Protein AF-A0AAW5ZCK8-F1 (afdb_monomer)

pLDDT: mean 98.52, std 0.52, range [93.12, 98.94]

Secondary structure (DSSP, 8-state):
----SS-TT--PPP-HHHHHHHHHHHHHHHTTT-S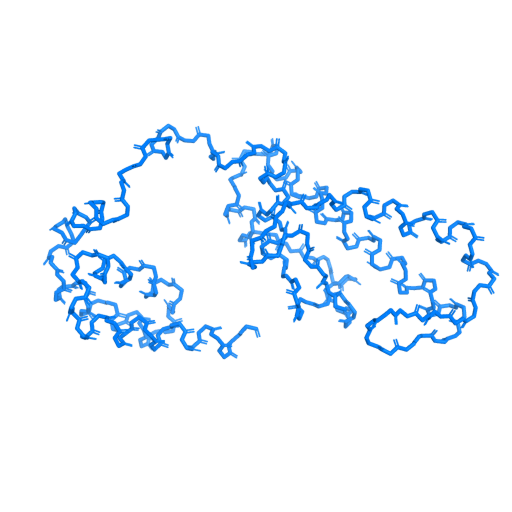EE--SSS--EESHHHHHHHHHHHHHHHHHHHHHHHHHHTTT--HHHHHHH----HHHHT-GGGS-SSS-HHHHHHHHHHHHH-S--S-GGGTSPPPHHHHHHHHHHHTT-HHHHHHHHHHHHHTT-HHHHHHHHHHHHHH-TT-HHHHHHHHHHHHHHHHT-

Mean predicted aligned error: 2.48 Å

Nearest PDB structures (foldseek):
  4nur-assembly1_A  TM=9.989E-01  e=2.232E-20  Pseudomonas sp. S9
  2cfz-assembly1_A  TM=9.952E-01  e=1.305E-18  Pseudomonas aeruginosa PAO1
  2cg2-assembly1_A-2  TM=9.951E-01  e=1.217E-17  Pseudomonas aeruginosa PAO1
  5a23-assembly1_C  TM=9.937E-01  e=2.438E-17  Pseudomonas aeruginosa
  4pdx-assembly1_A  TM=9.924E-01  e=1.574E-15  Escherichia coli K-12

Foldseek 3Di:
DAAACPAPVDDQRHQLLVVLVVLVVCCVVDLVPDQKDDDPDDDIDGGSVRVSLLSNLSSVLSVLLQPQLVVVVVVLDFLQRCLVPDDDDCSNPVDPSNDQPHHHSNVSSSSSRCVVPNDDSPDPCPVDDDDLLVVLLVLQVVCPHLVSQLVVLVVCVVVVVLVVSLVSLVSVCSPPVPPVSSVVSNVVSVVSVVVVD

Radius of gyration: 21.14 Å; Cα contacts (8 Å, |Δi|>4): 242; chains: 1; bounding box: 47×35×57 Å

Sequence (197 aa):
TLHNTYSLRGAKIRQPLPWSKYINEALNLWGDKAEIILAQHHWPTWGNDNVVKLLKSQRDLYRYINDQTLRMANQGMTRDEIAANFKLPSSLANTWANRGYYGSVSHDVKATYVLYLGWFDGNPATLDELPPEEGAKKFVEYMGGADAILQKATQDYDQGNFRWVAQVVSKVVFADPNNQAARDLEADALEQLGYQA

Organism: Escherichia coli (NCBI:txid562)

Structure (mmCIF, N/CA/C/O backbone):
data_AF-A0AAW5ZCK8-F1
#
_entry.id   AF-A0AAW5ZCK8-F1
#
loop_
_atom_site.group_PDB
_atom_site.id
_atom_site.type_symbol
_atom_site.label_atom_id
_atom_site.label_alt_id
_atom_site.label_comp_id
_atom_site.label_asym_id
_atom_site.label_entity_id
_atom_site.label_seq_id
_atom_site.pdbx_PDB_ins_code
_atom_site.Cartn_x
_atom_site.Cartn_y
_atom_site.Cartn_z
_atom_site.occupancy
_atom_site.B_iso_or_equiv
_atom_site.auth_seq_id
_atom_site.auth_comp_id
_atom_site.auth_asym_id
_atom_site.auth_atom_id
_atom_site.pdbx_PDB_model_num
ATOM 1 N N . THR A 1 1 ? 13.456 -7.597 -7.521 1.00 97.50 1 THR A N 1
ATOM 2 C CA . THR A 1 1 ? 12.300 -7.301 -6.657 1.00 97.50 1 THR A CA 1
ATOM 3 C C . THR A 1 1 ? 11.759 -5.937 -7.030 1.00 97.50 1 THR A C 1
ATOM 5 O O . THR A 1 1 ? 12.559 -5.092 -7.431 1.00 97.50 1 THR A O 1
ATOM 8 N N . LEU A 1 2 ? 10.450 -5.709 -6.903 1.00 98.62 2 LEU A N 1
ATOM 9 C CA . LEU A 1 2 ? 9.918 -4.349 -6.804 1.00 98.62 2 LEU A CA 1
ATOM 10 C C . LEU A 1 2 ? 10.546 -3.691 -5.571 1.00 98.62 2 LEU A C 1
ATOM 12 O O . LEU A 1 2 ? 10.551 -4.273 -4.483 1.00 98.62 2 LEU A O 1
ATOM 16 N N . HIS A 1 3 ? 11.122 -2.508 -5.752 1.00 98.75 3 HIS A N 1
ATOM 17 C CA . HIS A 1 3 ? 11.814 -1.796 -4.691 1.00 98.75 3 HIS A CA 1
ATOM 18 C C . HIS A 1 3 ? 10.972 -0.631 -4.171 1.00 98.75 3 HIS A C 1
ATOM 20 O O . HIS A 1 3 ? 10.235 -0.000 -4.913 1.00 98.75 3 HIS A O 1
ATOM 26 N N . ASN A 1 4 ? 11.172 -0.306 -2.897 1.00 98.75 4 ASN A N 1
ATOM 27 C CA . ASN A 1 4 ? 10.487 0.763 -2.182 1.00 98.75 4 ASN A CA 1
ATOM 28 C C . ASN A 1 4 ? 10.603 2.139 -2.865 1.00 98.75 4 ASN A C 1
ATOM 30 O O . ASN A 1 4 ? 11.680 2.758 -2.821 1.00 98.75 4 ASN A O 1
ATOM 34 N N . THR A 1 5 ? 9.486 2.667 -3.375 1.00 98.69 5 THR A N 1
ATOM 35 C CA . THR A 1 5 ? 9.319 4.110 -3.634 1.00 98.69 5 THR A CA 1
ATOM 36 C C . THR A 1 5 ? 9.078 4.853 -2.320 1.00 98.69 5 THR A C 1
ATOM 38 O O . THR A 1 5 ? 9.540 5.981 -2.149 1.00 98.69 5 THR A O 1
ATOM 41 N N . TYR A 1 6 ? 8.509 4.171 -1.327 1.00 98.69 6 TYR A N 1
ATOM 42 C CA . TYR A 1 6 ? 8.546 4.555 0.080 1.00 98.69 6 TYR A CA 1
ATOM 43 C C . TYR A 1 6 ? 8.965 3.364 0.934 1.00 98.69 6 TYR A C 1
ATOM 45 O O . TYR A 1 6 ? 8.456 2.261 0.779 1.00 98.69 6 TYR A O 1
ATOM 53 N N . SER A 1 7 ? 9.930 3.577 1.826 1.00 98.56 7 SER A N 1
ATOM 54 C CA . SER A 1 7 ? 10.354 2.537 2.760 1.00 98.56 7 SER A CA 1
ATOM 55 C C . SER A 1 7 ? 9.567 2.683 4.052 1.00 98.56 7 SER A C 1
ATOM 57 O O . SER A 1 7 ? 9.639 3.738 4.685 1.00 98.56 7 SER A O 1
ATOM 59 N N . LEU A 1 8 ? 8.894 1.607 4.469 1.00 98.06 8 LEU A N 1
ATOM 60 C CA . LEU A 1 8 ? 8.114 1.560 5.712 1.00 98.06 8 LEU A CA 1
ATOM 61 C C . LEU A 1 8 ? 8.949 1.858 6.970 1.00 98.06 8 LEU A C 1
ATOM 63 O O . LEU A 1 8 ? 8.391 2.212 7.998 1.00 98.06 8 LEU A O 1
ATOM 67 N N . ARG A 1 9 ? 10.289 1.815 6.879 1.00 98.19 9 ARG A N 1
ATOM 68 C CA . ARG A 1 9 ? 11.196 2.265 7.952 1.00 98.19 9 ARG A CA 1
ATOM 69 C C . ARG A 1 9 ? 11.094 3.764 8.277 1.00 98.19 9 ARG A C 1
ATOM 71 O O . ARG A 1 9 ? 11.709 4.206 9.239 1.00 98.19 9 ARG A O 1
ATOM 78 N N . GLY A 1 10 ? 10.436 4.552 7.425 1.00 97.81 10 GLY A N 1
ATOM 79 C CA . GLY A 1 10 ? 10.408 6.011 7.495 1.00 97.81 10 GLY A CA 1
ATOM 80 C C . GLY A 1 10 ? 11.522 6.650 6.663 1.00 97.81 10 GLY A C 1
ATOM 81 O O . GLY A 1 10 ? 12.703 6.607 7.005 1.00 97.81 10 GLY A O 1
ATOM 82 N N . ALA A 1 11 ? 11.146 7.247 5.533 1.00 98.31 11 ALA A N 1
ATOM 83 C CA . ALA A 1 11 ? 12.033 8.023 4.671 1.00 98.31 11 ALA A CA 1
ATOM 84 C C . ALA A 1 11 ? 11.220 8.990 3.801 1.00 98.31 11 ALA A C 1
ATOM 86 O O . ALA A 1 11 ? 10.011 8.829 3.639 1.00 98.31 11 ALA A O 1
ATOM 87 N N . LYS A 1 12 ? 11.893 9.955 3.167 1.00 98.50 12 LYS A N 1
ATOM 88 C CA . LYS A 1 12 ? 11.270 10.763 2.114 1.00 98.50 12 LYS A CA 1
ATOM 89 C C . LYS A 1 12 ? 10.803 9.859 0.965 1.00 98.50 12 LYS A C 1
ATOM 91 O O . LYS A 1 12 ? 11.562 8.999 0.511 1.00 98.50 12 LYS A O 1
ATOM 96 N N . ILE A 1 13 ? 9.581 10.088 0.481 1.00 98.81 13 ILE A N 1
ATOM 97 C CA . ILE A 1 13 ? 9.030 9.384 -0.683 1.00 98.81 13 ILE A CA 1
ATOM 98 C C . ILE A 1 13 ? 9.885 9.689 -1.922 1.00 98.81 13 ILE A C 1
ATOM 100 O O . ILE A 1 13 ? 10.291 10.830 -2.168 1.00 98.81 13 ILE A O 1
ATOM 104 N N . ARG A 1 14 ? 10.185 8.642 -2.690 1.00 98.75 14 ARG A N 1
ATOM 105 C CA . ARG A 1 14 ? 10.958 8.677 -3.934 1.00 98.75 14 ARG A CA 1
ATOM 106 C C . ARG A 1 14 ? 10.007 8.715 -5.119 1.00 98.75 14 ARG A C 1
ATOM 108 O O . ARG A 1 14 ? 8.884 8.231 -5.049 1.00 98.75 14 ARG A O 1
ATOM 115 N N . GLN A 1 15 ? 10.481 9.269 -6.227 1.00 98.62 15 GLN A N 1
ATOM 116 C CA . GLN A 1 15 ? 9.645 9.517 -7.393 1.00 98.62 15 GLN A CA 1
ATOM 117 C C . GLN A 1 15 ? 9.743 8.344 -8.392 1.00 98.62 15 GLN A C 1
ATOM 119 O O . GLN A 1 15 ? 10.808 8.164 -8.994 1.00 98.62 15 GLN A O 1
ATOM 124 N N . PRO A 1 16 ? 8.670 7.557 -8.612 1.00 98.62 16 PRO A N 1
ATOM 125 C CA . PRO A 1 16 ? 8.703 6.429 -9.549 1.00 98.62 16 PRO A CA 1
ATOM 126 C C . PRO A 1 16 ? 8.860 6.861 -11.016 1.00 98.62 16 PRO A C 1
ATOM 128 O O . PRO A 1 16 ? 9.483 6.147 -11.802 1.00 98.62 16 PRO A O 1
ATOM 131 N N . LEU A 1 17 ? 8.363 8.044 -11.399 1.00 98.81 17 LEU A N 1
ATOM 132 C CA . LEU A 1 17 ? 8.488 8.540 -12.773 1.00 98.81 17 LEU A CA 1
ATOM 133 C C . LEU A 1 17 ? 9.947 8.830 -13.182 1.00 98.81 17 LEU A C 1
ATOM 135 O O . LEU A 1 17 ? 10.385 8.273 -14.191 1.00 98.81 17 LEU A O 1
ATOM 139 N N . PRO A 1 18 ? 10.734 9.642 -12.446 1.00 98.81 18 PRO A N 1
ATOM 140 C CA . PRO A 1 18 ? 12.170 9.766 -12.684 1.00 98.81 18 PRO A CA 1
ATOM 141 C C . PRO A 1 18 ? 12.906 8.427 -12.648 1.00 98.81 18 PRO A C 1
ATOM 143 O O . PRO A 1 18 ? 13.741 8.189 -13.512 1.00 98.81 18 PRO A O 1
ATOM 146 N N . TRP A 1 19 ? 12.563 7.525 -11.720 1.00 98.88 19 TRP A N 1
ATOM 147 C CA . TRP A 1 19 ? 13.176 6.192 -11.663 1.00 98.88 19 TRP A CA 1
ATOM 148 C C . TRP A 1 19 ? 12.998 5.446 -12.989 1.00 98.88 19 TRP A C 1
ATOM 150 O O . TRP A 1 19 ? 13.973 5.007 -13.599 1.00 98.88 19 TRP A O 1
ATOM 160 N N . SER A 1 20 ? 11.763 5.372 -13.486 1.00 98.94 20 SER A N 1
ATOM 161 C CA . SER A 1 20 ? 11.476 4.779 -14.790 1.00 98.94 20 SER A CA 1
ATOM 162 C C . SER A 1 20 ? 12.268 5.455 -15.918 1.00 98.94 20 SER A C 1
ATOM 164 O O . SER A 1 20 ? 12.881 4.773 -16.739 1.00 98.94 20 SER A O 1
ATOM 166 N N . LYS A 1 21 ? 12.330 6.793 -15.935 1.00 98.88 21 LYS A N 1
ATOM 167 C CA . LYS A 1 21 ? 13.088 7.542 -16.948 1.00 98.88 21 LYS A CA 1
ATOM 168 C C . LYS A 1 21 ? 14.583 7.219 -16.931 1.00 98.88 21 LYS A C 1
ATOM 170 O O . LYS A 1 21 ? 15.136 7.026 -18.007 1.00 98.88 21 LYS A O 1
ATOM 175 N N . TYR A 1 22 ? 15.210 7.078 -15.763 1.00 98.88 22 TYR A N 1
ATOM 176 C CA . TYR A 1 22 ? 16.625 6.695 -15.677 1.00 98.88 22 TYR A CA 1
ATOM 177 C C . TYR A 1 22 ? 16.885 5.275 -16.191 1.00 98.88 22 TYR A C 1
ATOM 179 O O . TYR A 1 22 ? 17.877 5.043 -16.878 1.00 98.88 22 TYR A O 1
ATOM 187 N N . ILE A 1 23 ? 15.977 4.324 -15.940 1.00 98.81 23 ILE A N 1
ATOM 188 C CA . ILE A 1 23 ? 16.086 2.979 -16.533 1.00 98.81 23 ILE A CA 1
ATOM 189 C C . ILE A 1 23 ? 15.949 3.060 -18.062 1.00 98.81 23 ILE A C 1
ATOM 191 O O . ILE A 1 23 ? 16.666 2.378 -18.792 1.00 98.81 23 ILE A O 1
ATOM 195 N N . ASN A 1 24 ? 15.049 3.911 -18.562 1.00 98.88 24 ASN A N 1
ATOM 196 C CA . ASN A 1 24 ? 14.898 4.127 -19.998 1.00 98.88 24 ASN A CA 1
ATOM 197 C C . ASN A 1 24 ? 16.133 4.781 -20.634 1.00 98.88 24 ASN A C 1
ATOM 199 O O . ASN A 1 24 ? 16.511 4.431 -21.745 1.00 98.88 24 ASN A O 1
ATOM 203 N N . GLU A 1 25 ? 16.762 5.727 -19.945 1.00 98.88 25 GLU A N 1
ATOM 204 C CA . GLU A 1 25 ? 18.009 6.346 -20.392 1.00 98.88 25 GLU A CA 1
ATOM 205 C C . GLU A 1 25 ? 19.147 5.321 -20.451 1.00 98.88 25 GLU A C 1
ATOM 207 O O . GLU A 1 25 ? 19.840 5.239 -21.461 1.00 98.88 25 GLU A O 1
ATOM 212 N N . ALA A 1 26 ? 19.268 4.459 -19.437 1.00 98.69 26 ALA A N 1
ATOM 213 C CA . ALA A 1 26 ? 20.233 3.362 -19.442 1.00 98.69 26 ALA A CA 1
ATOM 214 C C . ALA A 1 26 ? 20.025 2.399 -20.628 1.00 98.69 26 ALA A C 1
ATOM 216 O O . ALA A 1 26 ? 20.987 1.996 -21.281 1.00 98.69 26 ALA A O 1
ATOM 217 N N . LEU A 1 27 ? 18.767 2.074 -20.950 1.00 98.56 27 LEU A N 1
ATOM 218 C CA . LEU A 1 27 ? 18.419 1.306 -22.150 1.00 98.56 27 LEU A CA 1
ATOM 219 C C . LEU A 1 27 ? 18.872 2.002 -23.440 1.00 98.56 27 LEU A C 1
ATOM 221 O O . LEU A 1 27 ? 19.371 1.331 -24.335 1.00 98.56 27 LEU A O 1
ATOM 225 N N . ASN A 1 28 ? 18.717 3.323 -23.542 1.00 98.62 28 ASN A N 1
ATOM 226 C CA . ASN A 1 28 ? 19.127 4.070 -24.733 1.00 98.62 28 ASN A CA 1
ATOM 227 C C . ASN A 1 28 ? 20.653 4.142 -24.889 1.00 98.62 28 ASN A C 1
ATOM 229 O O . ASN A 1 28 ? 21.150 4.117 -26.009 1.00 98.62 28 ASN A O 1
ATOM 233 N N . LEU A 1 29 ? 21.391 4.260 -23.783 1.00 98.62 29 LEU A N 1
ATOM 234 C CA . LEU A 1 29 ? 22.849 4.402 -23.806 1.00 98.62 29 LEU A CA 1
ATOM 235 C C . LEU A 1 29 ? 23.577 3.074 -24.049 1.00 98.62 29 LEU A C 1
ATOM 237 O O . LEU A 1 29 ? 24.634 3.062 -24.689 1.00 98.62 29 LEU A O 1
ATOM 241 N N . TRP A 1 30 ? 23.040 1.977 -23.506 1.00 98.56 30 TRP A N 1
ATOM 242 C CA . TRP A 1 30 ? 23.758 0.701 -23.419 1.00 98.56 30 TRP A CA 1
ATOM 243 C C . TRP A 1 30 ? 22.957 -0.520 -23.876 1.00 98.56 30 TRP A C 1
ATOM 245 O O . TRP A 1 30 ? 23.511 -1.617 -23.914 1.00 98.56 30 TRP A O 1
ATOM 255 N N . GLY A 1 31 ? 21.671 -0.377 -24.202 1.00 97.94 31 GLY A N 1
ATOM 256 C CA . GLY A 1 31 ? 20.792 -1.511 -24.499 1.00 97.94 31 GLY A CA 1
ATOM 257 C C . GLY A 1 31 ? 21.201 -2.327 -25.726 1.00 97.94 31 GLY A C 1
ATOM 258 O O . GLY A 1 31 ? 20.892 -3.509 -25.779 1.00 97.94 31 GLY A O 1
ATOM 259 N N . ASP A 1 32 ? 21.929 -1.737 -26.671 1.00 98.06 32 ASP A N 1
ATOM 260 C CA . ASP A 1 32 ? 22.471 -2.393 -27.867 1.00 98.06 32 ASP A CA 1
ATOM 261 C C . ASP A 1 32 ? 23.850 -3.049 -27.649 1.00 98.06 32 ASP A C 1
ATOM 263 O O . ASP A 1 32 ? 24.371 -3.691 -28.557 1.00 98.06 32 ASP A O 1
ATOM 267 N N . LYS A 1 33 ? 24.459 -2.875 -26.466 1.00 98.38 33 LYS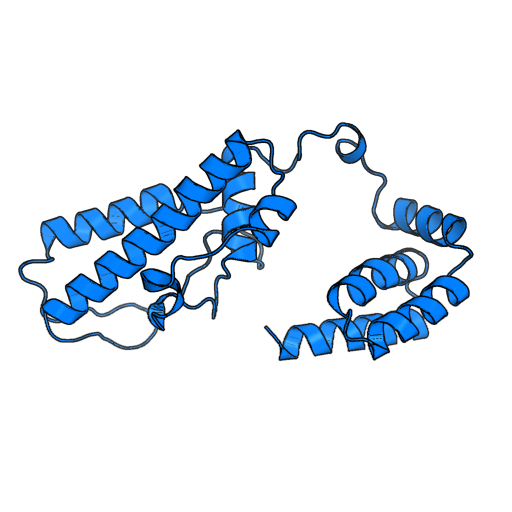 A N 1
ATOM 268 C CA . LYS A 1 33 ? 25.851 -3.279 -26.174 1.00 98.38 33 LYS A CA 1
ATOM 269 C C . LYS A 1 33 ? 26.004 -4.153 -24.937 1.00 98.38 33 LYS A C 1
ATOM 271 O O . LYS A 1 33 ? 26.959 -4.916 -24.834 1.00 98.38 33 LYS A O 1
ATOM 276 N N . ALA A 1 34 ? 25.139 -3.977 -23.941 1.00 98.44 34 ALA A N 1
ATOM 277 C CA . ALA A 1 34 ? 25.297 -4.627 -22.650 1.00 98.44 34 ALA A CA 1
ATOM 278 C C . ALA A 1 34 ? 24.965 -6.121 -22.748 1.00 98.44 34 ALA A C 1
ATOM 280 O O . ALA A 1 34 ? 23.824 -6.484 -23.020 1.00 98.44 34 ALA A O 1
ATOM 281 N N . GLU A 1 35 ? 25.945 -6.976 -22.461 1.00 98.69 35 GLU A N 1
ATOM 282 C CA . GLU A 1 35 ? 25.763 -8.434 -22.390 1.00 98.69 35 GLU A CA 1
ATOM 283 C C . GLU A 1 35 ? 25.532 -8.942 -20.963 1.00 98.69 35 GLU A C 1
ATOM 285 O O . GLU A 1 35 ? 25.055 -10.056 -20.759 1.00 98.69 35 GLU A O 1
ATOM 290 N N . ILE A 1 36 ? 25.890 -8.147 -19.951 1.00 98.44 36 ILE A N 1
ATOM 291 C CA . ILE A 1 36 ? 25.767 -8.514 -18.539 1.00 98.44 36 ILE A CA 1
ATOM 292 C C . ILE A 1 36 ? 25.341 -7.279 -17.749 1.00 98.44 36 ILE A C 1
ATOM 294 O O . ILE A 1 36 ? 25.905 -6.200 -17.932 1.00 98.44 36 ILE A O 1
ATOM 298 N N . ILE A 1 37 ? 24.386 -7.443 -16.833 1.00 98.06 37 ILE A N 1
ATOM 299 C CA . ILE A 1 37 ? 24.072 -6.446 -15.804 1.00 98.06 37 ILE A CA 1
ATOM 300 C C . ILE A 1 37 ? 24.343 -7.013 -14.410 1.00 98.06 37 ILE A C 1
ATOM 302 O O . ILE A 1 37 ? 23.940 -8.129 -14.075 1.00 98.06 37 ILE A O 1
ATOM 306 N N . LEU A 1 38 ? 25.034 -6.209 -13.607 1.00 97.81 38 LEU A N 1
ATOM 307 C CA . LEU A 1 38 ? 25.372 -6.439 -12.206 1.00 97.81 38 LEU A CA 1
ATOM 308 C C . LEU A 1 38 ? 24.745 -5.311 -11.379 1.00 97.81 38 LEU A C 1
ATOM 310 O O . LEU A 1 38 ? 24.692 -4.169 -11.833 1.00 97.81 38 LEU A O 1
ATOM 314 N N . ALA A 1 39 ? 24.285 -5.615 -10.169 1.00 97.69 39 ALA A N 1
ATOM 315 C CA . ALA A 1 39 ? 23.715 -4.637 -9.246 1.00 97.69 39 ALA A CA 1
ATOM 316 C C . ALA A 1 39 ? 24.293 -4.839 -7.841 1.00 97.69 39 ALA A C 1
ATOM 318 O O . ALA A 1 39 ? 24.812 -5.909 -7.532 1.00 97.69 39 ALA A O 1
ATOM 319 N N . GLN A 1 40 ? 24.179 -3.832 -6.969 1.00 98.25 40 GLN A N 1
ATOM 320 C CA . GLN A 1 40 ? 24.671 -3.942 -5.585 1.00 98.25 40 GLN A CA 1
ATOM 321 C C . GLN A 1 40 ? 23.882 -4.954 -4.730 1.00 98.25 40 GLN A C 1
ATOM 323 O O . GLN A 1 40 ? 24.303 -5.285 -3.625 1.00 98.25 40 GLN A O 1
ATOM 328 N N . HIS A 1 41 ? 22.742 -5.440 -5.227 1.00 98.31 41 HIS A N 1
ATOM 329 C CA . HIS A 1 41 ? 21.904 -6.440 -4.574 1.00 98.31 41 HIS A CA 1
ATOM 330 C C . HIS A 1 41 ? 21.454 -7.509 -5.576 1.00 98.31 41 HIS A C 1
ATOM 332 O O . HIS A 1 41 ? 21.216 -7.203 -6.746 1.00 98.31 41 HIS A O 1
ATOM 338 N N . HIS A 1 42 ? 21.245 -8.729 -5.072 1.00 98.00 42 HIS A N 1
ATOM 339 C CA . HIS A 1 42 ? 20.903 -9.938 -5.834 1.00 98.00 42 HIS A CA 1
ATOM 340 C C . HIS A 1 42 ? 22.012 -10.406 -6.794 1.00 98.00 42 HIS A C 1
ATOM 342 O O . HIS A 1 42 ? 23.190 -10.132 -6.582 1.00 98.00 42 HIS A O 1
ATOM 348 N N . TRP A 1 43 ? 21.632 -11.206 -7.791 1.00 98.25 43 TRP A N 1
ATOM 349 C CA . TRP A 1 43 ? 22.517 -11.883 -8.733 1.00 98.25 43 TRP A CA 1
ATOM 350 C C . TRP A 1 43 ? 22.509 -11.208 -10.119 1.00 98.25 43 TRP A C 1
ATOM 352 O O . TRP A 1 43 ? 21.587 -10.448 -10.431 1.00 98.25 43 TRP A O 1
ATOM 362 N N . PRO A 1 44 ? 23.519 -11.474 -10.966 1.00 98.31 44 PRO A N 1
ATOM 363 C CA . PRO A 1 44 ? 23.634 -10.861 -12.288 1.00 98.31 44 PRO A CA 1
ATOM 364 C C . PRO A 1 44 ? 22.607 -11.409 -13.296 1.00 98.31 44 PRO A C 1
ATOM 366 O O . PRO A 1 44 ? 21.972 -12.440 -13.073 1.00 98.31 44 PRO A O 1
ATOM 369 N N . THR A 1 45 ? 22.450 -10.728 -14.435 1.00 98.44 45 THR A N 1
ATOM 370 C CA . THR A 1 45 ? 21.697 -11.225 -15.606 1.00 98.44 45 THR A CA 1
ATOM 371 C C . THR A 1 45 ? 22.591 -11.183 -16.843 1.00 98.44 45 THR A C 1
ATOM 373 O O . THR A 1 45 ? 23.248 -10.171 -17.077 1.00 98.44 45 THR A O 1
ATOM 376 N N . TRP A 1 46 ? 22.606 -12.271 -17.619 1.00 98.75 46 TRP A N 1
ATOM 377 C CA . TRP A 1 46 ? 23.484 -12.474 -18.779 1.00 98.75 46 TRP A CA 1
ATOM 378 C C . TRP A 1 46 ? 22.702 -12.604 -20.093 1.00 98.75 46 TRP A C 1
ATOM 380 O O . TRP A 1 46 ? 21.588 -13.137 -20.114 1.00 98.75 46 TRP A O 1
ATOM 390 N N . GLY A 1 47 ? 23.343 -12.186 -21.185 1.00 98.75 47 GLY A N 1
ATOM 391 C CA . GLY A 1 47 ? 22.820 -12.142 -22.548 1.00 98.75 47 GLY A CA 1
ATOM 392 C C . GLY A 1 47 ? 22.032 -10.861 -22.809 1.00 98.75 47 GLY A C 1
ATOM 393 O O . GLY A 1 47 ? 21.108 -10.541 -22.054 1.00 98.75 47 GLY A O 1
ATOM 394 N N . ASN A 1 48 ? 22.374 -10.146 -23.884 1.00 98.69 48 ASN A N 1
ATOM 395 C CA . ASN A 1 48 ? 21.772 -8.854 -24.221 1.00 98.69 48 ASN A CA 1
ATOM 396 C C . ASN A 1 48 ? 20.231 -8.854 -24.193 1.00 98.69 48 ASN A C 1
ATOM 398 O O . ASN A 1 48 ? 19.633 -8.024 -23.504 1.00 98.69 48 ASN A O 1
ATOM 402 N N . ASP A 1 49 ? 19.580 -9.834 -24.829 1.00 98.62 49 ASP A N 1
ATOM 403 C CA . ASP A 1 49 ? 18.113 -9.940 -24.855 1.00 98.62 49 ASP A CA 1
ATOM 404 C C . ASP A 1 49 ? 17.496 -9.997 -23.448 1.00 98.62 49 ASP A C 1
ATOM 406 O O . ASP A 1 49 ? 16.477 -9.355 -23.168 1.00 98.62 49 ASP A O 1
ATOM 410 N N . ASN A 1 50 ? 18.128 -10.732 -22.527 1.00 98.56 50 ASN A N 1
ATOM 411 C CA . ASN A 1 50 ? 17.662 -10.845 -21.146 1.00 98.56 50 ASN A CA 1
ATOM 412 C C . ASN A 1 50 ? 17.875 -9.540 -20.375 1.00 98.56 50 ASN A C 1
ATOM 414 O O . ASN A 1 50 ? 16.991 -9.128 -19.619 1.00 98.56 50 ASN A O 1
ATOM 418 N N . VAL A 1 51 ? 19.016 -8.873 -20.582 1.00 98.75 51 VAL A N 1
ATOM 419 C CA . VAL A 1 51 ? 19.322 -7.566 -19.979 1.00 98.75 51 VAL A CA 1
ATOM 420 C C . VAL A 1 51 ? 18.291 -6.526 -20.420 1.00 98.75 51 VAL A C 1
ATOM 422 O O . VAL A 1 51 ? 17.669 -5.867 -19.581 1.00 98.75 51 VAL A O 1
ATOM 425 N N . VAL A 1 52 ? 18.036 -6.424 -21.725 1.00 98.75 52 VAL A N 1
ATOM 426 C CA . VAL A 1 52 ? 17.055 -5.490 -22.292 1.00 98.75 52 VAL A CA 1
ATOM 427 C C . VAL A 1 52 ? 15.647 -5.804 -21.790 1.00 98.75 52 VAL A C 1
ATOM 429 O O . VAL A 1 52 ? 14.911 -4.889 -21.408 1.00 98.75 52 VAL A O 1
ATOM 432 N N . LYS A 1 53 ? 15.260 -7.085 -21.740 1.00 98.62 53 LYS A N 1
ATOM 433 C CA . LYS A 1 53 ? 13.958 -7.519 -21.214 1.00 98.62 53 LYS A CA 1
ATOM 434 C C . LYS A 1 53 ? 13.777 -7.139 -19.744 1.00 98.62 53 LYS A C 1
ATOM 436 O O . LYS A 1 53 ? 12.726 -6.603 -19.387 1.00 98.62 53 LYS A O 1
ATOM 441 N N . LEU A 1 54 ? 14.787 -7.374 -18.902 1.00 98.56 54 LEU A N 1
ATOM 442 C CA . LEU A 1 54 ? 14.762 -7.009 -17.484 1.00 98.56 54 LEU A CA 1
ATOM 443 C C . LEU A 1 54 ? 14.586 -5.496 -17.302 1.00 98.56 54 LEU A C 1
ATOM 445 O O . LEU A 1 54 ? 13.693 -5.066 -16.570 1.00 98.56 54 LEU A O 1
ATOM 449 N N . LEU A 1 55 ? 15.405 -4.694 -17.988 1.00 98.69 55 LEU A N 1
ATOM 450 C CA . LEU A 1 55 ? 15.361 -3.237 -17.882 1.00 98.69 55 LEU A CA 1
ATOM 451 C C . LEU A 1 55 ? 14.029 -2.669 -18.386 1.00 98.69 55 LEU A C 1
ATOM 453 O O . LEU A 1 55 ? 13.429 -1.845 -17.700 1.00 98.69 55 LEU A O 1
ATOM 457 N N . LYS A 1 56 ? 13.511 -3.139 -19.531 1.00 98.81 56 LYS A N 1
ATOM 458 C CA . LYS A 1 56 ? 12.192 -2.713 -20.039 1.00 98.81 56 LYS A CA 1
ATOM 459 C C . LYS A 1 56 ? 11.084 -3.044 -19.041 1.00 98.81 56 LYS A C 1
ATOM 461 O O . LYS A 1 56 ? 10.288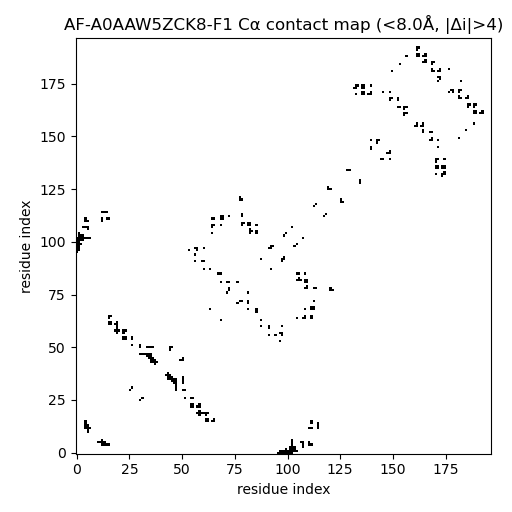 -2.174 -18.705 1.00 98.81 56 LYS A O 1
ATOM 466 N N . SER A 1 57 ? 11.088 -4.263 -18.503 1.00 98.69 57 SER A N 1
ATOM 467 C CA . SER A 1 57 ? 10.115 -4.701 -17.499 1.00 98.69 57 SER A CA 1
ATOM 468 C C . SER A 1 57 ? 10.146 -3.834 -16.231 1.00 98.69 57 SER A C 1
ATOM 470 O O . SER A 1 57 ? 9.100 -3.406 -15.750 1.00 98.69 57 SER A O 1
ATOM 472 N N . GLN A 1 58 ? 11.333 -3.525 -15.699 1.00 98.81 58 GLN A N 1
ATOM 473 C CA . GLN A 1 58 ? 11.480 -2.668 -14.515 1.00 98.81 58 GLN A CA 1
ATOM 474 C C . GLN A 1 58 ? 11.106 -1.206 -14.801 1.00 98.81 58 GLN A C 1
ATOM 476 O O . GLN A 1 58 ? 10.409 -0.584 -14.001 1.00 98.81 58 GLN A O 1
ATOM 481 N N . ARG A 1 59 ? 11.503 -0.658 -15.957 1.00 98.88 59 ARG A N 1
ATOM 482 C CA . ARG A 1 59 ? 11.075 0.671 -16.419 1.00 98.88 59 ARG A CA 1
ATOM 483 C C . ARG A 1 59 ? 9.553 0.770 -16.434 1.00 98.88 59 ARG A C 1
ATOM 485 O O . ARG A 1 59 ? 8.997 1.727 -15.888 1.00 98.88 59 ARG A O 1
ATOM 492 N N . ASP A 1 60 ? 8.902 -0.202 -17.064 1.00 98.94 60 ASP A N 1
ATOM 493 C CA . ASP A 1 60 ? 7.456 -0.215 -17.261 1.00 98.94 60 ASP A CA 1
ATOM 494 C C . ASP A 1 60 ? 6.723 -0.390 -15.929 1.00 98.94 60 ASP A C 1
ATOM 496 O O . ASP A 1 60 ? 5.716 0.274 -15.709 1.00 98.94 60 ASP A O 1
ATOM 500 N N . LEU A 1 61 ? 7.270 -1.184 -15.002 1.00 98.88 61 LEU A N 1
ATOM 501 C CA . LEU A 1 61 ? 6.752 -1.337 -13.641 1.00 98.88 61 LEU A CA 1
ATOM 502 C C . LEU A 1 61 ? 6.634 0.002 -12.905 1.00 98.88 61 LEU A C 1
ATOM 504 O O . LEU A 1 61 ? 5.538 0.372 -12.482 1.00 98.88 61 LEU A O 1
ATOM 508 N N . TYR A 1 62 ? 7.733 0.752 -12.778 1.00 98.94 62 TYR A N 1
ATOM 509 C CA . TYR A 1 62 ? 7.703 2.032 -12.061 1.00 98.94 62 TYR A CA 1
ATOM 510 C C . TYR A 1 62 ? 6.864 3.084 -12.796 1.00 98.94 62 TYR A C 1
ATOM 512 O O . TYR A 1 62 ? 6.170 3.872 -12.153 1.00 98.94 62 TYR A O 1
ATOM 520 N N . ARG A 1 63 ? 6.855 3.076 -14.139 1.00 98.88 63 ARG A N 1
ATOM 521 C CA . ARG A 1 63 ? 5.984 3.975 -14.912 1.00 98.88 63 ARG A CA 1
ATOM 522 C C . ARG A 1 63 ? 4.515 3.665 -14.693 1.00 98.88 63 ARG A C 1
ATOM 524 O O . ARG A 1 63 ? 3.724 4.579 -14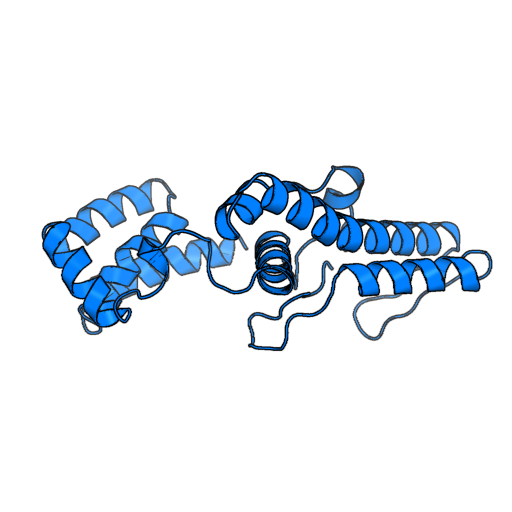.506 1.00 98.88 63 ARG A O 1
ATOM 531 N N . TYR A 1 64 ? 4.158 2.386 -14.695 1.00 98.88 64 TYR A N 1
ATOM 532 C CA . TYR A 1 64 ? 2.788 1.946 -14.497 1.00 98.88 64 TYR A CA 1
ATOM 533 C C . TYR A 1 64 ? 2.293 2.314 -13.096 1.00 98.88 64 TYR A C 1
ATOM 535 O O . TYR A 1 64 ? 1.206 2.874 -12.982 1.00 98.88 64 TYR A O 1
ATOM 543 N N . ILE A 1 65 ? 3.108 2.090 -12.054 1.00 98.88 65 ILE A N 1
ATOM 544 C CA . ILE A 1 65 ? 2.817 2.543 -10.681 1.00 98.88 65 ILE A CA 1
ATOM 545 C C . ILE A 1 65 ? 2.542 4.049 -10.660 1.00 98.88 65 ILE A C 1
ATOM 547 O O . ILE A 1 65 ? 1.515 4.467 -10.133 1.00 98.88 65 ILE A O 1
ATOM 551 N N . ASN A 1 66 ? 3.402 4.856 -11.283 1.00 98.94 66 ASN A N 1
ATOM 552 C CA . ASN A 1 66 ? 3.209 6.302 -11.352 1.00 98.94 66 ASN A CA 1
ATOM 553 C C . ASN A 1 66 ? 1.905 6.697 -12.066 1.00 98.94 66 ASN A C 1
ATOM 555 O O . ASN A 1 66 ? 1.035 7.361 -11.501 1.00 98.94 66 ASN A O 1
ATOM 559 N N . ASP A 1 67 ? 1.788 6.290 -13.328 1.00 98.94 67 ASP A N 1
ATOM 560 C CA . ASP A 1 67 ? 0.794 6.817 -14.255 1.00 98.94 67 ASP A CA 1
ATOM 561 C C . ASP A 1 67 ? -0.611 6.323 -13.900 1.00 98.94 67 ASP A C 1
ATOM 563 O O . ASP A 1 67 ? -1.570 7.088 -13.971 1.00 98.94 67 ASP A O 1
ATOM 567 N N . GLN A 1 68 ? -0.753 5.061 -13.478 1.00 98.88 68 GLN A N 1
ATOM 568 C CA . GLN A 1 68 ? -2.058 4.525 -13.092 1.00 98.88 68 GLN A CA 1
ATOM 569 C C . GLN A 1 68 ? -2.519 5.036 -11.731 1.00 98.88 68 GLN A C 1
ATOM 571 O O . GLN A 1 68 ? -3.716 5.260 -11.568 1.00 98.88 68 GLN A O 1
ATOM 576 N N . THR A 1 69 ? -1.600 5.299 -10.793 1.00 98.88 69 THR A N 1
ATOM 577 C CA . THR A 1 69 ? -1.966 5.954 -9.529 1.00 98.88 69 THR A CA 1
ATOM 578 C C . THR A 1 69 ? -2.537 7.338 -9.811 1.00 98.88 69 THR A C 1
ATOM 580 O O . THR A 1 69 ? -3.641 7.641 -9.374 1.00 98.88 69 THR A O 1
ATOM 583 N N . LEU A 1 70 ? -1.843 8.151 -10.615 1.00 98.81 70 LEU A N 1
ATOM 584 C CA . LEU A 1 70 ? -2.333 9.477 -11.000 1.00 98.81 70 LEU A CA 1
ATOM 585 C C . LEU A 1 70 ? -3.635 9.417 -11.801 1.00 98.81 70 LEU A C 1
ATOM 587 O O . LEU A 1 70 ? -4.529 10.225 -11.568 1.00 98.81 70 LEU A O 1
ATOM 591 N N . ARG A 1 71 ? -3.778 8.458 -12.725 1.00 98.88 71 ARG A N 1
ATOM 592 C CA . ARG A 1 71 ? -5.026 8.281 -13.478 1.00 98.88 71 ARG A CA 1
ATOM 593 C C . ARG A 1 71 ? -6.207 8.018 -12.543 1.00 98.88 71 ARG A C 1
ATOM 595 O O . ARG A 1 71 ? -7.259 8.609 -12.744 1.00 98.88 71 ARG A O 1
ATOM 602 N N . MET A 1 72 ? -6.043 7.140 -11.555 1.00 98.81 72 MET A N 1
ATOM 603 C CA . MET A 1 72 ? -7.104 6.790 -10.605 1.00 98.81 72 MET A CA 1
ATOM 604 C C . MET A 1 72 ? -7.368 7.921 -9.598 1.00 98.81 72 MET A C 1
ATOM 606 O O . MET A 1 72 ? -8.523 8.211 -9.306 1.00 98.81 72 MET A O 1
ATOM 610 N N . ALA A 1 73 ? -6.330 8.636 -9.156 1.00 98.75 73 ALA A N 1
ATOM 611 C CA . ALA A 1 73 ? -6.487 9.839 -8.336 1.00 98.75 73 ALA A CA 1
ATOM 612 C C . ALA A 1 73 ? -7.264 10.942 -9.079 1.00 98.75 73 ALA A C 1
ATOM 614 O O . ALA A 1 73 ? -8.182 11.537 -8.526 1.00 98.75 73 ALA A O 1
ATOM 615 N N . ASN A 1 74 ? -6.986 11.149 -10.371 1.00 98.81 74 ASN A N 1
ATOM 616 C CA . ASN A 1 74 ? -7.753 12.067 -11.226 1.00 98.81 74 ASN A CA 1
ATOM 617 C C . ASN A 1 74 ? -9.216 11.632 -11.434 1.00 98.81 74 ASN A C 1
ATOM 619 O O . ASN A 1 74 ? -10.031 12.434 -11.879 1.00 98.81 74 ASN A O 1
ATOM 623 N N . GLN A 1 75 ? -9.557 10.376 -11.131 1.00 98.62 75 GLN A N 1
ATOM 624 C CA . GLN A 1 75 ? -10.935 9.873 -11.109 1.00 98.62 75 GLN A CA 1
ATOM 625 C C . GLN A 1 75 ? -11.599 10.033 -9.731 1.00 98.62 75 GLN A C 1
ATOM 627 O O . GLN A 1 75 ? -12.714 9.558 -9.540 1.00 98.62 75 GLN A O 1
ATOM 632 N N . GLY A 1 76 ? -10.932 10.701 -8.785 1.00 98.25 76 GLY A N 1
ATOM 633 C CA . GLY A 1 76 ? -11.443 10.976 -7.443 1.00 98.25 76 GLY A CA 1
ATOM 634 C C . GLY A 1 76 ? -11.186 9.866 -6.426 1.00 98.25 76 GLY A C 1
ATOM 635 O O . GLY A 1 76 ? -11.689 9.958 -5.314 1.00 98.25 76 GLY A O 1
ATOM 636 N N . MET A 1 77 ? -10.421 8.827 -6.778 1.00 98.75 77 MET A N 1
ATOM 637 C CA . MET A 1 77 ? -10.101 7.757 -5.833 1.00 98.75 77 MET A CA 1
ATOM 638 C C . MET A 1 77 ? -9.063 8.223 -4.810 1.00 98.75 77 MET A C 1
ATOM 640 O O . MET A 1 77 ? -8.037 8.807 -5.167 1.00 98.75 77 MET A O 1
ATOM 644 N N . THR A 1 78 ? -9.295 7.888 -3.546 1.00 98.62 78 THR A N 1
ATOM 645 C CA . THR A 1 78 ? -8.368 8.124 -2.436 1.00 98.62 78 THR A CA 1
ATOM 646 C C . THR A 1 78 ? -7.189 7.150 -2.466 1.00 98.62 78 THR A C 1
ATOM 648 O O . THR A 1 78 ? -7.218 6.092 -3.100 1.00 98.62 78 THR A O 1
ATOM 651 N N . ARG A 1 79 ? -6.134 7.472 -1.713 1.00 98.12 79 ARG A N 1
ATOM 652 C CA . ARG A 1 79 ? -4.927 6.646 -1.552 1.00 98.12 79 ARG A CA 1
ATOM 653 C C . ARG A 1 79 ? -5.227 5.157 -1.327 1.00 98.12 79 ARG A C 1
ATOM 655 O O . ARG A 1 79 ? -4.616 4.294 -1.963 1.00 98.12 79 ARG A O 1
ATOM 662 N N . ASP A 1 80 ? -6.123 4.860 -0.389 1.00 98.06 80 ASP A N 1
ATOM 663 C CA . ASP A 1 80 ? -6.424 3.494 0.035 1.00 98.06 80 ASP A CA 1
ATOM 664 C C . ASP A 1 80 ? -7.306 2.754 -0.983 1.00 98.06 80 ASP A C 1
ATOM 666 O O . ASP A 1 80 ? -7.063 1.575 -1.257 1.00 98.06 80 ASP A O 1
ATOM 670 N N . GLU A 1 81 ? -8.238 3.454 -1.634 1.00 98.62 81 GLU A N 1
ATOM 671 C CA . GLU A 1 81 ? -9.056 2.905 -2.722 1.00 98.62 81 GLU A CA 1
ATOM 672 C C . GLU A 1 81 ? -8.222 2.574 -3.957 1.00 98.62 81 GLU A C 1
ATOM 674 O O . GLU A 1 81 ? -8.420 1.520 -4.571 1.00 98.62 81 GLU A O 1
ATOM 679 N N . ILE A 1 82 ? -7.265 3.435 -4.323 1.00 98.75 82 ILE A N 1
ATOM 680 C CA . ILE A 1 82 ? -6.359 3.154 -5.438 1.00 98.75 82 ILE A CA 1
ATOM 681 C C . ILE A 1 82 ? -5.575 1.883 -5.129 1.00 98.75 82 ILE A C 1
ATOM 683 O O . ILE A 1 82 ? -5.598 0.960 -5.935 1.00 98.75 82 ILE A O 1
ATOM 687 N N . ALA A 1 83 ? -4.939 1.788 -3.958 1.00 98.31 83 ALA A N 1
ATOM 688 C CA . ALA A 1 83 ? -4.153 0.613 -3.585 1.00 98.31 83 ALA A CA 1
ATOM 689 C C . ALA A 1 83 ? -4.972 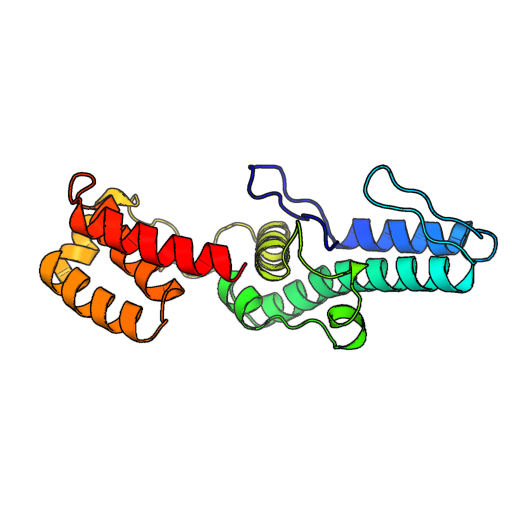-0.692 -3.588 1.00 98.31 83 ALA A C 1
ATOM 691 O O . ALA A 1 83 ? -4.445 -1.736 -3.968 1.00 98.31 83 ALA A O 1
ATOM 692 N N . ALA A 1 84 ? -6.255 -0.639 -3.213 1.00 97.75 84 ALA A N 1
ATOM 693 C CA . ALA A 1 84 ? -7.154 -1.794 -3.241 1.00 97.75 84 ALA A CA 1
ATOM 694 C C . ALA A 1 84 ? -7.559 -2.230 -4.664 1.00 97.75 84 ALA A C 1
ATOM 696 O O . ALA A 1 84 ? -7.787 -3.415 -4.906 1.00 97.75 84 ALA A O 1
ATOM 697 N N . ASN A 1 85 ? -7.638 -1.289 -5.608 1.00 98.00 85 ASN A N 1
ATOM 698 C CA . ASN A 1 85 ? -8.084 -1.543 -6.982 1.00 98.00 85 ASN A CA 1
ATOM 699 C C . ASN A 1 85 ? -6.930 -1.664 -7.991 1.00 98.00 85 ASN A C 1
ATOM 701 O O . ASN A 1 85 ? -7.142 -2.067 -9.138 1.00 98.00 85 ASN A O 1
ATOM 705 N N . PHE A 1 86 ? -5.707 -1.322 -7.588 1.00 98.50 86 PHE A N 1
ATOM 706 C CA . PHE A 1 86 ? -4.546 -1.316 -8.464 1.00 98.50 86 PHE A CA 1
ATOM 707 C C . PHE A 1 86 ? -4.127 -2.739 -8.839 1.00 98.50 86 PHE A C 1
ATOM 709 O O . PHE A 1 86 ? -3.810 -3.563 -7.982 1.00 98.50 86 PHE A O 1
ATOM 716 N N . LYS A 1 87 ? -4.050 -3.026 -10.142 1.00 97.50 87 LYS A N 1
ATOM 717 C CA . LYS A 1 87 ? -3.569 -4.314 -10.657 1.00 97.50 87 LYS A CA 1
ATOM 718 C C . LYS A 1 87 ? -2.477 -4.100 -11.691 1.00 97.50 87 LYS A C 1
ATOM 720 O O . LYS A 1 87 ? -2.660 -3.350 -12.651 1.00 97.50 87 LYS A O 1
ATOM 725 N N . LEU A 1 88 ? -1.349 -4.785 -11.504 1.00 98.25 88 LEU A N 1
ATOM 726 C CA . LEU A 1 88 ? -0.327 -4.887 -12.542 1.00 98.25 88 LEU A CA 1
ATOM 727 C C . LEU A 1 88 ? -0.860 -5.738 -13.706 1.00 98.25 88 LEU A C 1
ATOM 729 O O . LEU A 1 88 ? -1.493 -6.767 -13.455 1.00 98.25 88 LEU A O 1
ATOM 733 N N . PRO A 1 89 ? -0.583 -5.368 -14.969 1.00 98.31 89 PRO A N 1
ATOM 734 C CA . PRO A 1 89 ? -0.886 -6.228 -16.104 1.00 98.31 89 PRO A CA 1
ATOM 735 C C . PRO A 1 89 ? -0.056 -7.514 -16.015 1.00 98.31 89 PRO A C 1
ATOM 737 O O . PRO A 1 89 ? 1.061 -7.500 -15.490 1.00 98.31 89 PRO A O 1
ATOM 740 N N . SER A 1 90 ? -0.561 -8.625 -16.560 1.00 98.06 90 SER A N 1
ATOM 741 C CA . SER A 1 90 ? 0.098 -9.940 -16.472 1.00 98.06 90 SER A CA 1
ATOM 742 C C . SER A 1 90 ? 1.537 -9.937 -16.999 1.00 98.06 90 SER A C 1
ATOM 744 O O . SER A 1 90 ? 2.386 -10.638 -16.452 1.00 98.06 90 SER A O 1
ATOM 746 N N . SER A 1 91 ? 1.836 -9.100 -17.999 1.00 97.62 91 SER A N 1
ATOM 747 C CA . SER A 1 91 ? 3.192 -8.899 -18.530 1.00 97.62 91 SER A CA 1
ATOM 748 C C . SER A 1 91 ? 4.194 -8.412 -17.474 1.00 97.62 91 SER A C 1
ATOM 750 O O . SER A 1 91 ? 5.372 -8.758 -17.540 1.00 97.62 91 SER A O 1
ATOM 752 N N . LEU A 1 92 ? 3.735 -7.654 -16.474 1.00 98.50 92 LEU A N 1
ATOM 753 C CA . LEU A 1 92 ? 4.554 -7.172 -15.363 1.00 98.50 92 LEU A CA 1
ATOM 754 C C . LEU A 1 92 ? 4.408 -8.049 -14.118 1.00 98.50 92 LEU A C 1
ATOM 756 O O . LEU A 1 92 ? 5.406 -8.316 -13.452 1.00 98.50 92 LEU A O 1
ATOM 760 N N . ALA A 1 93 ? 3.192 -8.511 -13.815 1.00 97.94 93 ALA A N 1
ATOM 761 C CA . ALA A 1 93 ? 2.888 -9.276 -12.606 1.00 97.94 93 ALA A CA 1
ATOM 762 C C . ALA A 1 93 ? 3.556 -10.661 -12.577 1.00 97.94 93 ALA A C 1
ATOM 764 O O . ALA A 1 93 ? 3.904 -11.141 -11.497 1.00 97.94 93 ALA A O 1
ATOM 765 N N . ASN A 1 94 ? 3.763 -11.279 -13.746 1.00 98.00 94 ASN A N 1
ATOM 766 C CA . ASN A 1 94 ? 4.326 -12.627 -13.882 1.00 98.00 94 ASN A CA 1
ATOM 767 C C . ASN A 1 94 ? 5.850 -12.629 -14.095 1.00 98.00 94 ASN A C 1
ATOM 769 O O . ASN A 1 94 ? 6.425 -13.637 -14.498 1.00 98.00 94 ASN A O 1
ATOM 773 N N . THR A 1 95 ? 6.519 -11.507 -13.824 1.00 97.88 95 THR A N 1
ATOM 774 C CA . THR A 1 95 ? 7.981 -11.406 -13.871 1.00 97.88 95 THR A CA 1
ATOM 775 C C . THR A 1 95 ? 8.543 -11.431 -12.452 1.00 97.88 95 THR A C 1
ATOM 777 O O . THR A 1 95 ? 8.266 -10.527 -11.666 1.00 97.88 95 THR A O 1
ATOM 780 N N . TRP A 1 96 ? 9.380 -12.425 -12.122 1.00 98.31 96 TRP A N 1
ATOM 781 C CA . TRP A 1 96 ? 9.968 -12.596 -10.780 1.00 98.31 96 TRP A CA 1
ATOM 782 C C . TRP A 1 96 ? 10.656 -11.332 -10.251 1.00 98.31 96 TRP A C 1
ATOM 784 O O . TRP A 1 96 ? 10.452 -10.935 -9.105 1.00 98.31 96 TRP A O 1
ATOM 794 N N . ALA A 1 97 ? 11.413 -10.640 -11.105 1.00 98.06 97 ALA A N 1
ATOM 795 C CA . ALA A 1 97 ? 12.101 -9.408 -10.732 1.00 98.06 97 ALA A CA 1
ATOM 796 C C . ALA A 1 97 ? 11.145 -8.272 -10.319 1.00 98.06 97 ALA A C 1
ATOM 798 O O . ALA A 1 97 ? 11.568 -7.388 -9.579 1.00 98.06 97 ALA A O 1
ATOM 799 N N . ASN A 1 98 ? 9.879 -8.310 -10.741 1.00 98.56 98 ASN A N 1
ATOM 800 C CA . ASN A 1 98 ? 8.868 -7.293 -10.449 1.00 98.56 98 ASN A CA 1
ATOM 801 C C . ASN A 1 98 ? 7.996 -7.635 -9.231 1.00 98.56 98 ASN A C 1
ATOM 803 O O . ASN A 1 98 ? 7.148 -6.833 -8.848 1.00 98.56 98 ASN A O 1
ATOM 807 N N . ARG A 1 99 ? 8.151 -8.825 -8.638 1.00 98.56 99 ARG A N 1
ATOM 808 C CA . ARG A 1 99 ? 7.376 -9.221 -7.457 1.00 98.56 99 ARG A CA 1
ATOM 809 C C . ARG A 1 99 ? 7.791 -8.393 -6.243 1.00 98.56 99 ARG A C 1
ATOM 811 O O . ARG A 1 99 ? 8.958 -8.015 -6.110 1.00 98.56 99 ARG A O 1
ATOM 818 N N . GLY A 1 100 ? 6.821 -8.112 -5.380 1.00 98.12 100 GLY A N 1
ATOM 819 C CA . GLY A 1 100 ? 6.980 -7.266 -4.204 1.00 98.12 100 GLY A CA 1
ATOM 820 C C . GLY A 1 100 ? 7.583 -7.979 -3.001 1.00 98.12 100 GLY A C 1
ATOM 821 O O . GLY A 1 100 ? 6.897 -8.152 -2.009 1.00 98.12 100 GLY A O 1
ATOM 822 N N . TYR A 1 101 ? 8.853 -8.382 -3.081 1.00 98.19 101 TYR A N 1
ATOM 823 C CA . TYR A 1 101 ? 9.556 -8.996 -1.941 1.00 98.19 101 TYR A CA 1
ATOM 824 C C . TYR A 1 101 ? 10.179 -7.977 -0.980 1.00 98.19 101 TYR A C 1
ATOM 826 O O . TYR A 1 101 ? 10.759 -8.357 0.029 1.00 98.19 101 TYR A O 1
ATOM 834 N N . TYR A 1 102 ? 10.170 -6.691 -1.340 1.00 98.44 102 TYR A N 1
ATOM 835 C CA . TYR A 1 102 ? 10.808 -5.639 -0.545 1.00 98.44 102 TYR A CA 1
ATOM 836 C C . TYR A 1 102 ? 9.990 -4.350 -0.568 1.00 98.44 102 TYR A C 1
ATOM 838 O O . TYR A 1 102 ? 9.591 -3.848 0.478 1.00 98.44 102 TYR A O 1
ATOM 846 N N . GLY A 1 103 ? 9.719 -3.826 -1.766 1.00 98.00 103 GLY A N 1
ATOM 847 C CA . GLY A 1 103 ? 8.563 -2.965 -1.996 1.00 98.00 103 GLY A CA 1
ATOM 848 C C . GLY A 1 103 ? 7.309 -3.804 -2.203 1.00 98.00 103 GLY A C 1
ATOM 849 O O . GLY A 1 103 ? 7.403 -4.997 -2.477 1.00 98.00 103 GLY A O 1
ATOM 850 N N . SER A 1 104 ? 6.139 -3.183 -2.120 1.00 98.50 104 SER A N 1
ATOM 851 C CA . SER A 1 104 ? 4.865 -3.800 -2.480 1.00 98.50 104 SER A CA 1
ATOM 852 C C . SER A 1 104 ? 4.085 -2.830 -3.353 1.00 98.50 104 SER A C 1
ATOM 854 O O . SER A 1 104 ? 4.163 -1.615 -3.170 1.00 98.50 104 SER A O 1
ATOM 856 N N . VAL A 1 105 ? 3.296 -3.366 -4.287 1.00 98.31 105 VAL A N 1
ATOM 857 C CA . VAL A 1 105 ? 2.439 -2.537 -5.148 1.00 98.31 105 VAL A CA 1
ATOM 858 C C . VAL A 1 105 ? 1.515 -1.674 -4.294 1.00 98.31 105 VAL A C 1
ATOM 860 O O . VAL A 1 105 ? 1.373 -0.490 -4.570 1.00 98.31 105 VAL A O 1
ATOM 863 N N . SER A 1 106 ? 0.943 -2.250 -3.232 1.00 98.25 106 SER A N 1
ATOM 864 C CA . SER A 1 106 ? 0.025 -1.549 -2.335 1.00 98.25 106 SER A CA 1
ATOM 865 C C . SER A 1 106 ? 0.673 -0.297 -1.745 1.00 98.25 106 SER A C 1
ATOM 867 O O . SER A 1 106 ? 0.196 0.809 -1.994 1.00 98.25 106 SER A O 1
ATOM 869 N N . HIS A 1 107 ? 1.790 -0.419 -1.019 1.00 98.50 107 HIS A N 1
ATOM 870 C CA . HIS A 1 107 ? 2.371 0.751 -0.352 1.00 98.50 107 HIS A CA 1
ATOM 871 C C . HIS A 1 107 ? 3.095 1.707 -1.304 1.00 98.50 107 HIS A C 1
ATOM 873 O O . HIS A 1 107 ? 3.091 2.907 -1.040 1.00 98.50 107 HIS A O 1
ATOM 879 N N . ASP A 1 108 ? 3.658 1.233 -2.420 1.00 98.81 108 ASP A N 1
ATOM 880 C CA . ASP A 1 108 ? 4.295 2.116 -3.407 1.00 98.81 108 ASP A CA 1
ATOM 881 C C . ASP A 1 108 ? 3.258 2.968 -4.164 1.00 98.81 108 ASP A C 1
ATOM 883 O O . ASP A 1 108 ? 3.521 4.132 -4.484 1.00 98.81 108 ASP A O 1
ATOM 887 N N . VAL A 1 109 ? 2.055 2.434 -4.404 1.00 98.69 109 VAL A N 1
ATOM 888 C CA . VAL A 1 109 ? 0.909 3.183 -4.949 1.00 98.69 109 VAL A CA 1
ATOM 889 C C . VAL A 1 109 ? 0.411 4.213 -3.939 1.00 98.69 109 VAL A C 1
ATOM 891 O O . VAL A 1 109 ? 0.265 5.387 -4.283 1.00 98.69 109 VAL A O 1
ATOM 894 N N . LYS A 1 110 ? 0.236 3.818 -2.670 1.00 98.81 110 LYS A N 1
ATOM 895 C CA . LYS A 1 110 ? -0.142 4.760 -1.605 1.00 98.81 110 LYS A CA 1
ATOM 896 C C . LYS A 1 110 ? 0.871 5.900 -1.476 1.00 98.81 110 LYS A C 1
ATOM 898 O O . LYS A 1 110 ? 0.492 7.062 -1.368 1.00 98.81 110 LYS A O 1
ATOM 903 N N . ALA A 1 111 ? 2.160 5.578 -1.535 1.00 98.81 111 ALA A N 1
ATOM 904 C CA . ALA A 1 111 ? 3.230 6.563 -1.500 1.00 98.81 111 ALA A CA 1
ATOM 905 C C . ALA A 1 111 ? 3.211 7.491 -2.716 1.00 98.81 111 ALA A C 1
ATOM 907 O O . ALA A 1 111 ? 3.427 8.690 -2.578 1.00 98.81 111 ALA A O 1
ATOM 908 N N . THR A 1 112 ? 2.919 6.957 -3.900 1.00 98.88 112 THR A N 1
ATOM 909 C CA . THR A 1 112 ? 2.796 7.760 -5.119 1.00 98.88 112 THR A CA 1
ATOM 910 C C . THR A 1 112 ? 1.631 8.743 -5.016 1.00 98.88 112 THR A C 1
ATOM 912 O O . THR A 1 112 ? 1.800 9.900 -5.378 1.00 98.88 112 THR A O 1
ATOM 915 N N . TYR A 1 113 ? 0.482 8.344 -4.463 1.00 98.88 113 TYR A N 1
ATOM 916 C CA . TYR A 1 113 ? -0.607 9.286 -4.184 1.00 98.88 113 TYR A CA 1
ATOM 917 C C . TYR A 1 113 ? -0.123 10.428 -3.278 1.00 98.88 113 TYR A C 1
ATOM 919 O O . TYR A 1 113 ? -0.245 11.599 -3.633 1.00 98.88 113 TYR A O 1
ATOM 927 N N . VAL A 1 114 ? 0.511 10.086 -2.149 1.00 98.81 114 VAL A N 1
ATOM 928 C CA . VAL A 1 114 ? 0.991 11.073 -1.166 1.00 98.81 114 VAL A CA 1
ATOM 929 C C . VAL A 1 114 ? 2.070 11.988 -1.745 1.00 98.81 114 VAL A C 1
ATOM 931 O O . VAL A 1 114 ? 2.112 13.169 -1.411 1.00 98.81 114 VAL A O 1
ATOM 934 N N . LEU A 1 115 ? 2.916 11.480 -2.643 1.00 98.75 115 LEU A N 1
ATOM 935 C CA . LEU A 1 115 ? 3.917 12.278 -3.348 1.00 98.75 115 LEU A CA 1
ATOM 936 C C . LEU A 1 115 ? 3.291 13.456 -4.107 1.00 98.75 115 LEU A C 1
ATOM 938 O O . LEU A 1 115 ? 3.902 14.522 -4.158 1.00 98.75 115 LEU A O 1
ATOM 942 N N . TYR A 1 116 ? 2.114 13.256 -4.705 1.00 98.81 116 TYR A N 1
ATOM 943 C CA . TYR A 1 116 ? 1.454 14.258 -5.542 1.00 98.81 116 TYR A CA 1
ATOM 944 C C . TYR A 1 116 ? 0.395 15.079 -4.802 1.00 98.81 116 TYR A C 1
ATOM 946 O O . TYR A 1 116 ? 0.269 16.269 -5.078 1.00 98.81 116 TYR A O 1
ATOM 954 N N . LEU A 1 117 ? -0.360 14.464 -3.888 1.00 98.69 117 LEU A N 1
ATOM 955 C CA . LEU A 1 117 ? -1.543 15.072 -3.264 1.00 98.69 117 LEU A CA 1
ATOM 956 C C . LEU A 1 117 ? -1.417 15.258 -1.746 1.00 98.69 117 LEU A C 1
ATOM 958 O O . LEU A 1 117 ? -2.240 15.936 -1.140 1.00 98.69 117 LEU A O 1
ATOM 962 N N . GLY A 1 118 ? -0.373 14.710 -1.122 1.00 98.50 118 GLY A N 1
ATOM 963 C CA . GLY A 1 118 ? -0.204 14.746 0.327 1.00 98.50 118 GLY A CA 1
ATOM 964 C C . GLY A 1 118 ? -1.018 13.677 1.062 1.00 98.50 118 GLY A C 1
ATOM 965 O O . GLY A 1 118 ? -1.481 12.696 0.482 1.00 98.50 118 GLY A O 1
ATOM 966 N N . TRP A 1 119 ? -1.105 13.822 2.385 1.00 97.81 119 TRP A N 1
ATOM 967 C CA . TRP A 1 119 ? -1.738 12.836 3.268 1.00 97.81 119 TRP A CA 1
ATOM 968 C C . TRP A 1 119 ? -3.267 12.933 3.282 1.00 97.81 119 TRP A C 1
ATOM 970 O O . TRP A 1 119 ? -3.920 11.918 3.514 1.00 97.81 119 TRP A O 1
ATOM 980 N N . PHE A 1 120 ? -3.805 14.132 3.046 1.00 98.38 120 PHE A N 1
ATOM 981 C CA . PHE A 1 120 ? -5.233 14.422 3.095 1.00 98.38 120 PHE A CA 1
ATOM 982 C C . PHE A 1 120 ? -5.941 13.788 1.895 1.00 98.38 120 PHE A C 1
ATOM 984 O O . PHE A 1 120 ? -5.499 13.925 0.751 1.00 98.38 120 PHE A O 1
ATOM 991 N N . ASP A 1 121 ? -7.031 13.071 2.152 1.00 97.44 121 ASP A N 1
ATOM 992 C CA . ASP A 1 121 ? -7.769 12.327 1.127 1.00 97.44 121 ASP A CA 1
ATOM 993 C C . ASP A 1 121 ? -8.855 13.159 0.425 1.00 97.44 121 ASP A C 1
ATOM 995 O O . ASP A 1 121 ? -9.433 12.703 -0.559 1.00 97.44 121 ASP A O 1
ATOM 999 N N . GLY A 1 122 ? -9.098 14.388 0.891 1.00 97.81 122 GLY A N 1
ATOM 1000 C CA . GLY A 1 122 ? -10.108 15.295 0.351 1.00 97.81 122 GLY A CA 1
ATOM 1001 C C . GLY A 1 122 ? -11.413 15.333 1.148 1.00 97.81 122 GLY A C 1
ATOM 1002 O O . GLY A 1 122 ? -12.188 16.271 0.959 1.00 97.81 122 GLY A O 1
ATOM 1003 N N . ASN A 1 123 ? -11.663 14.381 2.053 1.00 98.31 123 ASN A N 1
ATOM 1004 C CA . ASN A 1 123 ? -12.859 14.361 2.892 1.00 98.31 123 ASN A CA 1
ATOM 1005 C C . ASN A 1 123 ? -12.637 15.192 4.168 1.00 98.31 123 ASN A C 1
ATOM 1007 O O . ASN A 1 123 ? -11.844 14.791 5.011 1.00 98.31 123 ASN A O 1
ATOM 1011 N N . PRO A 1 124 ? -13.365 16.300 4.408 1.00 98.44 124 PRO A N 1
ATOM 1012 C CA . PRO A 1 124 ? -13.160 17.123 5.603 1.00 98.44 124 PRO A CA 1
ATOM 1013 C C . PRO A 1 124 ? -13.306 16.375 6.936 1.00 98.44 124 PRO A C 1
ATOM 1015 O O . PRO A 1 124 ? -12.754 16.822 7.936 1.00 98.44 124 PRO A O 1
ATOM 1018 N N . ALA A 1 125 ? -14.008 15.235 6.960 1.00 98.31 125 ALA A N 1
ATOM 1019 C CA . ALA A 1 125 ? -14.118 14.391 8.148 1.00 98.31 125 ALA A CA 1
ATOM 1020 C C . ALA A 1 125 ? -12.772 13.791 8.607 1.00 98.31 125 ALA A C 1
ATOM 1022 O O . ALA A 1 125 ? -12.658 13.414 9.768 1.00 98.31 125 ALA A O 1
ATOM 1023 N N . THR A 1 126 ? -11.770 13.716 7.723 1.00 97.75 126 THR A N 1
ATOM 1024 C CA . THR A 1 126 ? -10.423 13.185 8.005 1.00 97.75 126 THR A CA 1
ATOM 1025 C C . THR A 1 126 ? -9.367 14.291 8.143 1.00 97.75 126 THR A C 1
ATOM 1027 O O . THR A 1 126 ? -8.176 14.005 8.249 1.00 97.75 126 THR A O 1
ATOM 1030 N N . LEU A 1 127 ? -9.771 15.570 8.116 1.00 98.25 127 LEU A N 1
ATOM 1031 C CA . LEU A 1 127 ? -8.838 16.702 8.150 1.00 98.25 127 LEU A CA 1
ATOM 1032 C C . LEU A 1 127 ? -8.247 16.944 9.547 1.00 98.25 127 LEU A C 1
ATOM 1034 O O . LEU A 1 127 ? -7.069 17.270 9.664 1.00 98.25 127 LEU A O 1
ATOM 1038 N N . ASP A 1 128 ? -9.075 16.819 10.580 1.00 98.25 128 ASP A N 1
ATOM 1039 C CA . ASP A 1 128 ? -8.721 17.074 11.980 1.00 98.25 128 ASP A CA 1
ATOM 1040 C C . ASP A 1 128 ? -9.293 15.947 12.849 1.00 98.25 128 ASP A C 1
ATOM 1042 O O . ASP A 1 128 ? -10.234 16.121 13.625 1.00 98.25 128 ASP A O 1
ATOM 1046 N N . GLU A 1 129 ? -8.803 14.729 12.603 1.00 97.88 129 GLU A N 1
ATOM 1047 C CA . GLU A 1 129 ? -9.221 13.545 13.351 1.00 97.88 129 GLU A CA 1
ATOM 1048 C C . GLU A 1 129 ? -8.775 13.634 14.815 1.00 97.88 129 GLU A C 1
ATOM 1050 O O . GLU A 1 129 ? -7.698 14.144 15.134 1.00 97.88 129 GLU A O 1
ATOM 1055 N N . LEU A 1 130 ? -9.575 13.053 15.715 1.00 98.44 130 LEU A N 1
ATOM 1056 C CA . LEU A 1 130 ? -9.147 12.864 17.098 1.00 98.44 130 LEU A CA 1
ATOM 1057 C C . LEU A 1 130 ? -7.841 12.055 17.153 1.00 98.44 130 LEU A C 1
ATOM 1059 O O . LEU A 1 130 ? -7.664 11.118 16.362 1.00 98.44 130 LEU A O 1
ATOM 1063 N N . PRO A 1 131 ? -6.966 12.325 18.139 1.00 98.12 131 PRO A N 1
ATOM 1064 C CA . PRO A 1 131 ? -5.828 11.463 18.414 1.00 98.12 131 PRO A CA 1
ATOM 1065 C C . PRO A 1 131 ? -6.259 9.990 18.557 1.00 98.12 131 PRO A C 1
ATOM 1067 O O . PRO A 1 131 ? -7.336 9.721 19.104 1.00 98.12 131 PRO A O 1
ATOM 1070 N N . PRO A 1 132 ? -5.436 9.015 18.118 1.00 97.56 132 PRO A N 1
ATOM 1071 C CA . PRO A 1 132 ? -5.843 7.612 18.040 1.00 97.56 132 PRO A CA 1
ATOM 1072 C C . PRO A 1 132 ? -6.444 7.025 19.325 1.00 97.56 132 PRO A C 1
ATOM 1074 O O . PRO A 1 132 ? -7.437 6.308 19.239 1.00 97.56 132 PRO A O 1
ATOM 1077 N N . GLU A 1 133 ? -5.892 7.345 20.500 1.00 98.38 133 GLU A N 1
ATOM 1078 C CA . GLU A 1 133 ? -6.403 6.877 21.799 1.00 98.38 133 GLU A CA 1
ATOM 1079 C C . GLU A 1 133 ? -7.797 7.449 22.121 1.00 98.38 133 GLU A C 1
ATOM 1081 O O . GLU A 1 133 ? -8.691 6.728 22.567 1.00 98.38 133 GLU A O 1
ATOM 1086 N N . GLU A 1 134 ? -8.011 8.742 21.868 1.00 98.56 134 GLU A N 1
ATOM 1087 C CA . GLU A 1 134 ? -9.290 9.410 22.131 1.00 98.56 134 GLU A CA 1
ATOM 1088 C C . GLU A 1 134 ? -10.387 8.901 21.191 1.00 98.56 134 GLU A C 1
ATOM 1090 O O . GLU A 1 134 ? -11.480 8.533 21.637 1.00 98.56 134 GLU A O 1
ATOM 1095 N N . GLY A 1 135 ? -10.076 8.806 19.895 1.00 98.50 135 GLY A N 1
ATOM 1096 C CA . GLY A 1 135 ? -10.985 8.245 18.899 1.00 98.50 135 GLY A CA 1
ATOM 1097 C C . GLY A 1 135 ? -11.305 6.770 19.164 1.00 98.50 135 GLY A C 1
ATOM 1098 O O . GLY A 1 135 ? -12.453 6.350 19.019 1.00 98.50 135 GLY A O 1
ATOM 1099 N N . ALA A 1 136 ? -10.319 5.985 19.610 1.00 98.69 136 ALA A N 1
ATOM 1100 C CA . ALA A 1 136 ? -10.496 4.582 19.974 1.00 98.69 136 ALA A CA 1
ATOM 1101 C C . ALA A 1 136 ? -11.481 4.395 21.138 1.00 98.69 136 ALA A C 1
ATOM 1103 O O . ALA A 1 136 ? -12.397 3.580 21.028 1.00 98.69 136 ALA A O 1
ATOM 1104 N N . LYS A 1 137 ? -11.368 5.192 22.210 1.00 98.75 137 LYS A N 1
ATOM 1105 C CA . LYS A 1 137 ? -12.312 5.151 23.345 1.00 98.75 137 LYS A CA 1
ATOM 1106 C C . LYS A 1 137 ? -13.754 5.391 22.893 1.00 98.75 137 LYS A C 1
ATOM 1108 O O . LYS A 1 137 ? -14.649 4.642 23.283 1.00 98.75 137 LYS A O 1
ATOM 1113 N N . LYS A 1 138 ? -13.975 6.376 22.013 1.00 98.75 138 LYS A N 1
ATOM 1114 C CA . LYS A 1 138 ? -15.300 6.657 21.430 1.00 98.75 138 LYS A CA 1
ATOM 1115 C C . LYS A 1 138 ? -15.809 5.536 20.533 1.00 98.75 138 LYS A C 1
ATOM 1117 O O . LYS A 1 138 ? -16.976 5.166 20.623 1.00 98.75 138 LYS A O 1
ATOM 1122 N N . PHE A 1 139 ? -14.937 4.966 19.709 1.00 98.69 139 PHE A N 1
ATOM 1123 C CA . PHE A 1 139 ? -15.281 3.833 18.856 1.00 98.69 139 PHE A CA 1
ATOM 1124 C C . PHE A 1 139 ? -15.743 2.623 19.681 1.00 98.69 139 PHE A C 1
ATOM 1126 O O . PHE A 1 139 ? -16.781 2.033 19.387 1.00 98.69 139 PHE A O 1
ATOM 1133 N N . VAL A 1 140 ? -15.003 2.283 20.742 1.00 98.81 140 VAL A N 1
ATOM 1134 C CA . VAL A 1 140 ? -15.332 1.165 21.637 1.00 98.81 140 VAL A CA 1
ATOM 1135 C C . VAL A 1 140 ? -16.648 1.409 22.379 1.00 98.81 140 VAL A C 1
ATOM 1137 O O . VAL A 1 140 ? -17.485 0.509 22.428 1.00 98.81 140 VAL A O 1
ATOM 1140 N N . GLU A 1 141 ? -16.867 2.624 22.894 1.00 98.62 141 GLU A N 1
ATOM 1141 C CA . GLU A 1 141 ? -18.135 3.041 23.513 1.00 98.62 141 GLU A CA 1
ATOM 1142 C C . GLU A 1 141 ? -19.319 2.813 22.553 1.00 98.62 141 GLU A C 1
ATOM 1144 O O . GLU A 1 141 ? -20.294 2.151 22.909 1.00 98.62 141 GLU A O 1
ATOM 1149 N N . TYR A 1 142 ? -19.212 3.286 21.307 1.00 98.56 142 TYR A N 1
ATOM 1150 C CA . TYR A 1 142 ? -20.288 3.200 20.310 1.00 98.56 142 TYR A CA 1
ATOM 1151 C C . TYR A 1 142 ? -20.557 1.780 19.803 1.00 98.56 142 TYR A C 1
ATOM 1153 O O . TYR A 1 142 ? -21.685 1.461 19.433 1.00 98.56 142 TYR A O 1
ATOM 1161 N N . MET A 1 143 ? -19.545 0.915 19.795 1.00 98.44 143 MET A N 1
ATOM 1162 C CA . MET A 1 143 ? -19.656 -0.475 19.337 1.00 98.44 143 MET A CA 1
ATOM 1163 C C . MET A 1 143 ? -20.182 -1.438 20.416 1.00 98.44 143 MET A C 1
ATOM 1165 O O . MET A 1 143 ? -20.355 -2.627 20.134 1.00 98.44 143 MET A O 1
ATOM 1169 N N . GLY A 1 144 ? -20.472 -0.939 21.624 1.00 98.50 144 GLY A N 1
ATOM 1170 C CA . GLY A 1 144 ? -21.032 -1.726 22.727 1.00 98.50 144 GLY A CA 1
ATOM 1171 C C . GLY A 1 144 ? -19.996 -2.282 23.709 1.00 98.50 144 GLY A C 1
ATOM 1172 O O . GLY A 1 144 ? -20.303 -3.224 24.435 1.00 98.50 144 GLY A O 1
ATOM 1173 N N . GLY A 1 145 ? -18.790 -1.709 23.748 1.00 98.75 145 GLY A N 1
ATOM 1174 C CA . GLY A 1 145 ? -17.719 -2.100 24.664 1.00 98.75 145 GLY A CA 1
ATOM 1175 C C . GLY A 1 145 ? -16.736 -3.123 24.089 1.00 98.75 145 GLY A C 1
ATOM 1176 O O . GLY A 1 145 ? -16.958 -3.721 23.034 1.00 98.75 145 GLY A O 1
ATOM 1177 N N . ALA A 1 146 ? -15.618 -3.310 24.798 1.00 98.75 146 ALA A N 1
ATOM 1178 C CA . ALA A 1 146 ? -14.512 -4.167 24.367 1.00 98.75 146 ALA A CA 1
ATOM 1179 C C . ALA A 1 146 ? -14.952 -5.623 24.152 1.00 98.75 146 ALA A C 1
ATOM 1181 O O . ALA A 1 146 ? -14.694 -6.180 23.088 1.00 98.75 146 ALA A O 1
ATOM 1182 N N . ASP A 1 147 ? -15.682 -6.209 25.104 1.00 98.75 147 ASP A N 1
ATOM 1183 C CA . ASP A 1 147 ? -16.123 -7.609 25.030 1.00 98.75 147 ASP A CA 1
ATOM 1184 C C . ASP A 1 147 ? -17.010 -7.875 23.804 1.00 98.75 147 ASP A C 1
ATOM 1186 O O . ASP A 1 147 ? -16.853 -8.887 23.121 1.00 98.75 147 ASP A O 1
ATOM 1190 N N . ALA A 1 148 ? -17.902 -6.933 23.472 1.00 98.75 148 ALA A N 1
ATOM 1191 C CA . ALA A 1 148 ? -18.768 -7.034 22.300 1.00 98.75 148 ALA A CA 1
ATOM 1192 C C . ALA A 1 148 ? -17.976 -6.969 20.984 1.00 98.75 148 ALA A C 1
ATOM 1194 O O . ALA A 1 148 ? -18.312 -7.670 20.025 1.00 98.75 148 ALA A O 1
ATOM 1195 N N . ILE A 1 149 ? -16.925 -6.140 20.931 1.00 98.81 149 ILE A N 1
ATOM 1196 C CA . ILE A 1 149 ? -16.013 -6.094 19.783 1.00 98.81 149 ILE A CA 1
ATOM 1197 C C . ILE A 1 149 ? -15.247 -7.408 19.674 1.00 98.81 149 ILE A C 1
ATOM 1199 O O . ILE A 1 149 ? -15.248 -7.998 18.598 1.00 98.81 149 ILE A O 1
ATOM 1203 N N . LEU A 1 150 ? -14.628 -7.880 20.761 1.00 98.88 150 LEU A N 1
ATOM 1204 C CA . LEU A 1 150 ? -13.805 -9.091 20.747 1.00 98.88 150 LEU A CA 1
ATOM 1205 C C . LEU A 1 150 ? -14.617 -10.317 20.330 1.00 98.88 150 LEU A C 1
ATOM 1207 O O . LEU A 1 150 ? -14.171 -11.064 19.468 1.00 98.88 150 LEU A O 1
ATOM 1211 N N . GLN A 1 151 ? -15.846 -10.469 20.830 1.00 98.75 151 GLN A N 1
ATOM 1212 C CA . GLN A 1 151 ? -16.727 -11.564 20.422 1.00 98.75 151 GLN A CA 1
ATOM 1213 C C . GLN A 1 151 ? 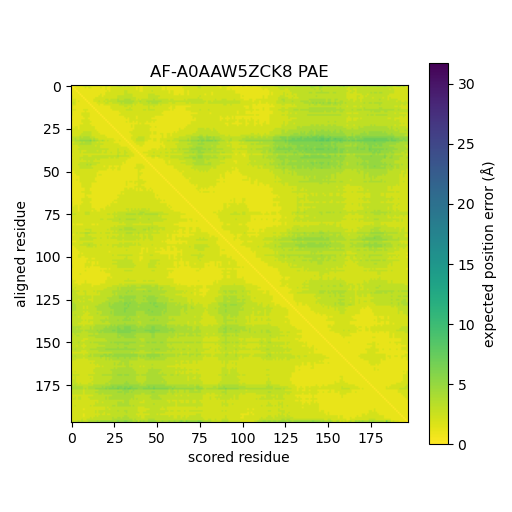-16.971 -11.590 18.902 1.00 98.75 151 GLN A C 1
ATOM 1215 O O . GLN A 1 151 ? -16.905 -12.652 18.283 1.00 98.75 151 GLN A O 1
ATOM 1220 N N . LYS A 1 152 ? -17.258 -10.434 18.289 1.00 98.75 152 LYS A N 1
ATOM 1221 C CA . LYS A 1 152 ? -17.478 -10.331 16.834 1.00 98.75 152 LYS A CA 1
ATOM 1222 C C . LYS A 1 152 ? -16.174 -10.491 16.053 1.00 98.75 152 LYS A C 1
ATOM 1224 O O . LYS A 1 152 ? -16.153 -11.166 15.031 1.00 98.75 152 LYS A O 1
ATOM 1229 N N . ALA A 1 153 ? -15.086 -9.917 16.555 1.00 98.81 153 ALA A N 1
ATOM 1230 C CA . ALA A 1 153 ? -13.772 -10.007 15.939 1.00 98.81 153 ALA A CA 1
ATOM 1231 C C . ALA A 1 153 ? -13.251 -11.452 15.908 1.00 98.81 153 ALA A C 1
ATOM 1233 O O . ALA A 1 153 ? -12.662 -11.847 14.910 1.00 98.81 153 ALA A O 1
ATOM 1234 N N . THR A 1 154 ? -13.526 -12.268 16.931 1.00 98.81 154 THR A N 1
ATOM 1235 C CA . THR A 1 154 ? -13.226 -13.710 16.904 1.00 98.81 154 THR A CA 1
ATOM 1236 C C . THR A 1 154 ? -13.997 -14.425 15.792 1.00 98.81 154 THR A C 1
ATOM 1238 O O . THR A 1 154 ? -13.416 -15.216 15.061 1.00 98.81 154 THR A O 1
ATOM 1241 N N . GLN A 1 155 ? -15.275 -14.096 15.577 1.00 98.75 155 GLN A N 1
ATOM 1242 C CA . GLN A 1 155 ? -16.050 -14.681 14.472 1.00 98.75 155 GLN A CA 1
ATOM 1243 C C . GLN A 1 155 ? -15.488 -14.290 13.099 1.00 98.75 155 GLN A C 1
ATOM 1245 O O . GLN A 1 155 ? -15.489 -15.104 12.176 1.00 98.75 155 GLN A O 1
ATOM 1250 N N . ASP A 1 156 ? -15.025 -13.048 12.946 1.00 98.75 156 ASP A N 1
ATOM 1251 C CA . ASP A 1 156 ? -14.342 -12.585 11.735 1.00 98.75 156 ASP A CA 1
ATOM 1252 C C . ASP A 1 156 ? -12.972 -13.256 11.558 1.00 98.75 156 ASP A C 1
ATOM 1254 O O . ASP A 1 156 ? -12.581 -13.584 10.435 1.00 98.75 156 ASP A O 1
ATOM 1258 N N . TYR A 1 157 ? -12.258 -13.502 12.657 1.00 98.88 157 TYR A N 1
ATOM 1259 C CA . TYR A 1 157 ? -10.989 -14.225 12.657 1.00 98.88 157 TYR A CA 1
ATOM 1260 C C . TYR A 1 157 ? -11.172 -15.657 12.150 1.00 98.88 157 TYR A C 1
ATOM 1262 O O . TYR A 1 157 ? -10.469 -16.067 11.227 1.00 98.88 157 TYR A O 1
ATOM 1270 N N . ASP A 1 158 ? -12.180 -16.370 12.658 1.00 98.62 158 ASP A N 1
ATOM 1271 C CA . ASP A 1 158 ? -12.511 -17.739 12.238 1.00 98.62 158 ASP A CA 1
ATOM 1272 C C . ASP A 1 158 ? -12.904 -17.826 10.750 1.00 98.62 158 ASP A C 1
ATOM 1274 O O . ASP A 1 158 ? -12.749 -18.868 10.112 1.00 98.62 158 ASP A O 1
ATOM 1278 N N . GLN A 1 159 ? -13.383 -16.722 10.170 1.00 98.62 159 GLN A N 1
ATOM 1279 C CA . GLN A 1 159 ? -13.705 -16.600 8.744 1.00 98.62 159 GLN A CA 1
ATOM 1280 C C . GLN A 1 159 ? -12.508 -16.185 7.873 1.00 98.62 159 GLN A C 1
ATOM 1282 O O . GLN A 1 159 ? -12.634 -16.101 6.651 1.00 98.62 159 GLN A O 1
ATOM 1287 N N . GLY A 1 160 ? -11.346 -15.919 8.471 1.00 98.50 160 GLY A N 1
ATOM 1288 C CA . GLY A 1 160 ? -10.148 -15.473 7.764 1.00 98.50 160 GLY A CA 1
ATOM 1289 C C . GLY A 1 160 ? -10.125 -13.979 7.427 1.00 98.50 160 GLY A C 1
ATOM 1290 O O . GLY A 1 160 ? -9.292 -13.537 6.632 1.00 98.50 160 GLY A O 1
ATOM 1291 N N . ASN A 1 161 ? -10.994 -13.165 8.036 1.00 98.69 161 ASN A N 1
ATOM 1292 C CA . ASN A 1 161 ? -11.082 -11.719 7.798 1.00 98.69 161 ASN A CA 1
ATOM 1293 C C . ASN A 1 161 ? -9.984 -10.933 8.547 1.00 98.69 161 ASN A C 1
ATOM 1295 O O . ASN A 1 161 ? -10.228 -9.857 9.096 1.00 98.69 161 ASN A O 1
ATOM 1299 N N . PHE A 1 162 ? -8.746 -11.433 8.555 1.00 98.81 162 PHE A N 1
ATOM 1300 C CA . PHE A 1 162 ? -7.657 -10.962 9.424 1.00 98.81 162 PHE A CA 1
ATOM 1301 C C . PHE A 1 162 ? -7.349 -9.464 9.289 1.00 98.81 162 PHE A C 1
ATOM 1303 O O . PHE A 1 162 ? -7.084 -8.787 10.278 1.00 98.81 162 PHE A O 1
ATOM 1310 N N . ARG A 1 163 ? -7.442 -8.904 8.071 1.00 98.56 163 ARG A N 1
ATOM 1311 C CA . ARG A 1 163 ? -7.246 -7.458 7.836 1.00 98.56 163 ARG A CA 1
ATOM 1312 C C . ARG A 1 163 ? -8.260 -6.599 8.586 1.00 98.56 163 ARG A C 1
ATOM 1314 O O . ARG A 1 163 ? -7.929 -5.475 8.955 1.00 98.56 163 ARG A O 1
ATOM 1321 N N . TRP A 1 164 ? -9.492 -7.081 8.727 1.00 98.69 164 TRP A N 1
ATOM 1322 C CA . TRP A 1 164 ? -10.542 -6.381 9.456 1.00 98.69 164 TRP A CA 1
ATOM 1323 C C . TRP A 1 164 ? -10.398 -6.598 10.960 1.00 98.69 164 TRP A C 1
ATOM 1325 O O . TRP A 1 164 ? -10.437 -5.619 11.700 1.00 98.69 164 TRP A O 1
ATOM 1335 N N . VAL A 1 165 ? -10.113 -7.832 11.390 1.00 98.88 165 VAL A N 1
ATOM 1336 C CA . VAL A 1 165 ? -9.823 -8.154 12.797 1.00 98.88 165 VAL A CA 1
ATOM 1337 C C . VAL A 1 165 ? -8.714 -7.255 13.340 1.00 98.88 165 VAL A C 1
ATOM 1339 O O . VAL A 1 165 ? -8.925 -6.567 14.332 1.00 98.88 165 VAL A O 1
ATOM 1342 N N . ALA A 1 166 ? -7.579 -7.160 12.641 1.00 98.81 166 ALA A N 1
ATOM 1343 C CA . ALA A 1 166 ? -6.487 -6.276 13.043 1.00 98.81 166 ALA A CA 1
ATOM 1344 C C . ALA A 1 166 ? -6.944 -4.809 13.155 1.00 98.81 166 ALA A C 1
ATOM 1346 O O . ALA A 1 166 ? -6.664 -4.153 14.148 1.00 98.81 166 ALA A 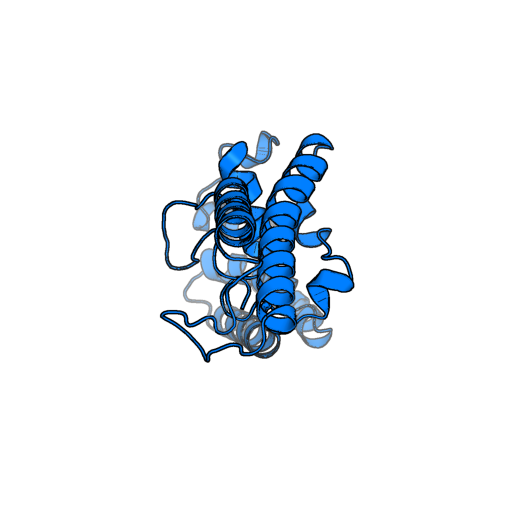O 1
ATOM 1347 N N . GLN A 1 167 ? -7.709 -4.290 12.185 1.00 98.62 167 GLN A N 1
ATOM 1348 C CA . GLN A 1 167 ? -8.193 -2.902 12.221 1.00 98.62 167 GLN A CA 1
ATOM 1349 C C . GLN A 1 167 ? -9.139 -2.619 13.394 1.00 98.62 167 GLN A C 1
ATOM 1351 O O . GLN A 1 167 ? -9.013 -1.577 14.041 1.00 98.62 167 GLN A O 1
ATOM 1356 N N . VAL A 1 168 ? -10.098 -3.511 13.650 1.00 98.75 168 VAL A N 1
ATOM 1357 C CA . VAL A 1 168 ? -11.129 -3.288 14.670 1.00 98.75 168 VAL A CA 1
ATOM 1358 C C . VAL A 1 168 ? -10.596 -3.548 16.079 1.00 98.75 168 VAL A C 1
ATOM 1360 O O . VAL A 1 168 ? -10.870 -2.760 16.983 1.00 98.75 168 VAL A O 1
ATOM 1363 N N . VAL A 1 169 ? -9.781 -4.591 16.270 1.00 98.88 169 VAL A N 1
ATOM 1364 C CA . VAL A 1 169 ? -9.206 -4.934 17.580 1.00 98.88 169 VAL A CA 1
ATOM 1365 C C . VAL A 1 169 ? -8.142 -3.918 17.998 1.00 98.88 169 VAL A C 1
ATOM 1367 O O . VAL A 1 169 ? -8.082 -3.576 19.178 1.00 98.88 169 VAL A O 1
ATOM 1370 N N . SER A 1 170 ? -7.421 -3.306 17.049 1.00 98.75 170 SER A N 1
ATOM 1371 C CA . SER A 1 170 ? -6.513 -2.187 17.345 1.00 98.75 170 SER A CA 1
ATOM 1372 C C . SER A 1 170 ? -7.216 -1.044 18.085 1.00 98.75 170 SER A C 1
ATOM 1374 O O . SER A 1 170 ? -6.637 -0.414 18.965 1.00 98.75 170 SER A O 1
ATOM 1376 N N . LYS A 1 171 ? -8.506 -0.788 17.809 1.00 98.81 171 LYS A N 1
ATOM 1377 C CA . LYS A 1 171 ? -9.278 0.220 18.559 1.00 98.81 171 LYS A CA 1
ATOM 1378 C C . LYS A 1 171 ? -9.487 -0.180 20.019 1.00 98.81 171 LYS A C 1
ATOM 1380 O O . LYS A 1 171 ? -9.469 0.689 20.880 1.00 98.81 171 LYS A O 1
ATOM 1385 N N . VAL A 1 172 ? -9.638 -1.467 20.322 1.00 98.81 172 VAL A N 1
ATOM 1386 C CA . VAL A 1 172 ? -9.706 -1.941 21.713 1.00 98.81 172 VAL A CA 1
ATOM 1387 C C . VAL A 1 172 ? -8.353 -1.761 22.397 1.00 98.81 172 VAL A C 1
ATOM 1389 O O . VAL A 1 172 ? -8.305 -1.208 23.490 1.00 98.81 172 VAL A O 1
ATOM 1392 N N . VAL A 1 173 ? -7.257 -2.133 21.729 1.00 98.81 173 VAL A N 1
ATOM 1393 C CA . VAL A 1 173 ? -5.895 -2.006 22.275 1.00 98.81 173 VAL A CA 1
ATOM 1394 C C . VAL A 1 173 ? -5.497 -0.546 22.508 1.00 98.81 173 VAL A C 1
ATOM 1396 O O . VAL A 1 173 ? -4.919 -0.226 23.541 1.00 98.81 173 VAL A O 1
ATOM 1399 N N . PHE A 1 174 ? -5.843 0.370 21.601 1.00 98.69 174 PHE A N 1
ATOM 1400 C CA . PHE A 1 174 ? -5.611 1.803 21.814 1.00 98.69 174 PHE A CA 1
ATOM 1401 C C . PHE A 1 174 ? -6.500 2.394 22.917 1.00 98.69 174 PHE A C 1
ATOM 1403 O O . PHE A 1 174 ? -6.083 3.346 23.567 1.00 98.69 174 PHE A O 1
ATOM 1410 N N . ALA A 1 175 ? -7.712 1.871 23.131 1.00 98.75 175 ALA A N 1
ATOM 1411 C CA . ALA A 1 175 ? -8.601 2.349 24.191 1.00 98.75 175 ALA A CA 1
ATOM 1412 C C . ALA A 1 175 ? -8.189 1.841 25.585 1.00 98.75 175 ALA A C 1
ATOM 1414 O O . ALA A 1 175 ? -8.301 2.589 26.559 1.00 98.75 175 ALA A O 1
ATOM 1415 N N . ASP A 1 176 ? -7.718 0.593 25.669 1.00 98.56 176 ASP A N 1
ATOM 1416 C CA . ASP A 1 176 ? -7.188 -0.047 26.873 1.00 98.56 176 ASP A CA 1
ATOM 1417 C C . ASP A 1 176 ? -5.941 -0.892 26.533 1.00 98.56 176 ASP A C 1
ATOM 1419 O O . ASP A 1 176 ? -6.057 -2.072 26.180 1.00 98.56 176 ASP A O 1
ATOM 1423 N N . PRO A 1 177 ? -4.728 -0.325 26.673 1.00 98.38 177 PRO A N 1
ATOM 1424 C CA . PRO A 1 177 ? -3.489 -1.020 26.331 1.00 98.38 177 PRO A CA 1
ATOM 1425 C C . PRO A 1 177 ? -3.155 -2.180 27.279 1.00 98.38 177 PRO A C 1
ATOM 1427 O O . PRO A 1 177 ? -2.241 -2.952 26.991 1.00 98.38 177 PRO A O 1
ATOM 1430 N N . ASN A 1 178 ? -3.869 -2.323 28.401 1.00 98.62 178 ASN A N 1
ATOM 1431 C CA . ASN A 1 178 ? -3.689 -3.434 29.333 1.00 98.62 178 ASN A CA 1
ATOM 1432 C C . ASN A 1 178 ? -4.644 -4.605 29.050 1.00 98.62 178 ASN A C 1
ATOM 1434 O O . ASN A 1 178 ? -4.529 -5.646 29.701 1.00 98.62 178 ASN A O 1
ATOM 1438 N N . ASN A 1 179 ? -5.558 -4.479 28.080 1.00 98.69 179 ASN A N 1
ATOM 1439 C CA . ASN A 1 179 ? -6.458 -5.560 27.693 1.00 98.69 179 ASN A CA 1
ATOM 1440 C C . ASN A 1 179 ? -5.690 -6.668 26.954 1.00 98.69 179 ASN A C 1
ATOM 1442 O O . ASN A 1 179 ? -5.500 -6.625 25.737 1.00 98.69 179 ASN A O 1
ATOM 1446 N N . GLN A 1 180 ? -5.234 -7.672 27.705 1.00 98.81 180 GLN A N 1
ATOM 1447 C CA . GLN A 1 180 ? -4.411 -8.751 27.162 1.00 98.81 180 GLN A CA 1
ATOM 1448 C C . GLN A 1 180 ? -5.148 -9.576 26.096 1.00 98.81 180 GLN A C 1
ATOM 1450 O O . GLN A 1 180 ? -4.557 -9.885 25.070 1.00 98.81 180 GLN A O 1
ATOM 1455 N N . ALA A 1 181 ? -6.445 -9.848 26.280 1.00 98.75 181 ALA A N 1
ATOM 1456 C CA . ALA A 1 181 ? -7.235 -10.606 25.308 1.00 98.75 181 ALA A CA 1
ATOM 1457 C C . ALA A 1 181 ? -7.319 -9.897 23.944 1.00 98.75 181 ALA A C 1
ATOM 1459 O O . ALA A 1 181 ? -7.216 -10.540 22.902 1.00 98.75 181 ALA A O 1
ATOM 1460 N N . ALA A 1 182 ? -7.460 -8.567 23.942 1.00 98.88 182 ALA A N 1
ATOM 1461 C CA . ALA A 1 182 ? -7.426 -7.779 22.714 1.00 98.88 182 ALA A CA 1
ATOM 1462 C C . ALA A 1 182 ? -6.045 -7.809 22.050 1.00 98.88 182 ALA A C 1
ATOM 1464 O O . ALA A 1 182 ? -5.951 -7.977 20.837 1.00 98.88 182 ALA A O 1
ATOM 1465 N N . ARG A 1 183 ? -4.973 -7.688 22.841 1.00 98.88 183 ARG A N 1
ATOM 1466 C CA . ARG A 1 183 ? -3.597 -7.745 22.329 1.00 98.88 183 ARG A CA 1
ATOM 1467 C C . ARG A 1 183 ? -3.271 -9.095 21.702 1.00 98.88 183 ARG A C 1
ATOM 1469 O O . ARG A 1 183 ? -2.653 -9.116 20.644 1.00 98.88 183 ARG A O 1
ATOM 1476 N N . ASP A 1 184 ? -3.695 -10.186 22.330 1.00 98.88 184 ASP A N 1
ATOM 1477 C CA . ASP A 1 184 ? -3.464 -11.541 21.826 1.00 98.88 184 ASP A CA 1
ATOM 1478 C C . ASP A 1 184 ? -4.223 -11.765 20.509 1.00 98.88 184 ASP A C 1
ATOM 1480 O O . ASP A 1 184 ? -3.626 -12.184 19.521 1.00 98.88 184 ASP A O 1
ATOM 1484 N N . LEU A 1 185 ? -5.502 -11.370 20.434 1.00 98.88 185 LEU A N 1
ATOM 1485 C CA . LEU A 1 185 ? -6.284 -11.499 19.199 1.00 98.88 185 LEU A CA 1
ATOM 1486 C C . LEU A 1 185 ? -5.754 -10.606 18.059 1.00 98.88 185 LEU A C 1
ATOM 1488 O O . LEU A 1 185 ? -5.750 -11.020 16.898 1.00 98.88 185 LEU A O 1
ATOM 1492 N N . GLU A 1 186 ? -5.309 -9.380 18.361 1.00 98.88 186 GLU A N 1
ATOM 1493 C CA . GLU A 1 186 ? -4.659 -8.518 17.364 1.00 98.88 186 GLU A CA 1
ATOM 1494 C C . GLU A 1 186 ? -3.334 -9.132 16.890 1.00 98.88 186 GLU A C 1
ATOM 1496 O O . GLU A 1 186 ? -3.065 -9.134 15.688 1.00 98.88 186 GLU A O 1
ATOM 1501 N N . ALA A 1 187 ? -2.533 -9.690 17.804 1.00 98.88 187 ALA A N 1
ATOM 1502 C CA . ALA A 1 187 ? -1.279 -10.359 17.473 1.00 98.88 187 ALA A CA 1
ATOM 1503 C C . ALA A 1 187 ? -1.503 -11.565 16.553 1.00 98.88 187 ALA A C 1
ATOM 1505 O O . ALA A 1 187 ? -0.845 -11.647 15.517 1.00 98.88 187 ALA A O 1
ATOM 1506 N N . ASP A 1 188 ? -2.472 -12.429 16.858 1.00 98.88 188 ASP A N 1
ATOM 1507 C CA . ASP A 1 188 ? -2.824 -13.583 16.024 1.00 98.88 188 ASP A CA 1
ATOM 1508 C C . ASP A 1 188 ? -3.259 -13.146 14.616 1.00 98.88 188 ASP A C 1
ATOM 1510 O O . ASP A 1 188 ? -2.799 -13.683 13.603 1.00 98.88 188 ASP A O 1
ATOM 1514 N N . ALA A 1 189 ? -4.107 -12.115 14.518 1.00 98.88 189 ALA A N 1
ATOM 1515 C CA . ALA A 1 189 ? -4.545 -11.580 13.229 1.00 98.88 189 ALA A CA 1
ATOM 1516 C C . ALA A 1 189 ? -3.378 -10.995 12.418 1.00 98.88 189 ALA A C 1
ATOM 1518 O O . ALA A 1 189 ? -3.279 -11.230 11.210 1.00 98.88 189 ALA A O 1
ATOM 1519 N N . LEU A 1 190 ? -2.480 -10.248 13.064 1.00 98.88 190 LEU A N 1
ATOM 1520 C CA . LEU A 1 190 ? -1.284 -9.697 12.427 1.00 98.88 190 LEU A CA 1
ATOM 1521 C C . LEU A 1 190 ? -0.287 -10.795 12.024 1.00 98.88 190 LEU A C 1
ATOM 1523 O O . LEU A 1 190 ? 0.324 -10.684 10.960 1.00 98.88 190 LEU A O 1
ATOM 1527 N N . GLU A 1 191 ? -0.154 -11.864 12.809 1.00 98.88 191 GLU A N 1
ATOM 1528 C CA . GLU A 1 191 ? 0.693 -13.016 12.493 1.00 98.88 191 GLU A CA 1
ATOM 1529 C C . GLU A 1 191 ? 0.203 -13.736 11.227 1.00 98.88 191 GLU A C 1
ATOM 1531 O O . GLU A 1 191 ? 0.993 -13.982 10.312 1.00 98.88 191 GLU A O 1
ATOM 1536 N N . GLN A 1 192 ? -1.109 -13.974 11.102 1.00 98.81 192 GLN A N 1
ATOM 1537 C CA . GLN A 1 192 ? -1.696 -14.558 9.888 1.00 98.81 192 GLN A CA 1
ATOM 1538 C C . GLN A 1 192 ? -1.459 -13.692 8.646 1.00 98.81 192 GLN A C 1
ATOM 1540 O O . GLN A 1 192 ? -1.175 -14.214 7.566 1.00 98.81 192 GLN A O 1
ATOM 1545 N N . LEU A 1 193 ? -1.532 -12.364 8.785 1.00 98.75 193 LEU A N 1
ATOM 1546 C CA . LEU A 1 193 ? -1.173 -11.444 7.702 1.00 98.75 193 LEU A CA 1
ATOM 1547 C C . LEU A 1 193 ? 0.323 -11.505 7.372 1.00 98.75 193 LEU A C 1
ATOM 1549 O O . LEU A 1 193 ? 0.683 -11.409 6.201 1.00 98.75 193 LEU A O 1
ATOM 1553 N N . GLY A 1 194 ? 1.181 -11.705 8.374 1.00 98.56 194 GLY A N 1
ATOM 1554 C CA . GLY A 1 194 ? 2.617 -11.917 8.199 1.00 98.56 194 GLY A CA 1
ATOM 1555 C C . GLY A 1 194 ? 2.940 -13.180 7.397 1.00 98.56 194 GLY A C 1
ATOM 1556 O O . GLY A 1 194 ? 3.788 -13.131 6.510 1.00 98.56 194 GLY A O 1
ATOM 1557 N N . TYR A 1 195 ? 2.231 -14.288 7.637 1.00 98.50 195 TYR A N 1
ATOM 1558 C CA . TYR A 1 195 ? 2.390 -15.523 6.855 1.00 98.50 195 TYR A CA 1
ATOM 1559 C C . TYR A 1 195 ? 1.945 -15.390 5.391 1.00 98.50 195 TYR A C 1
ATOM 1561 O O . TYR A 1 195 ? 2.425 -16.133 4.536 1.00 98.50 195 TYR A O 1
ATOM 1569 N N . GLN A 1 196 ? 1.036 -14.460 5.091 1.00 97.75 196 GLN A N 1
ATOM 1570 C CA . GL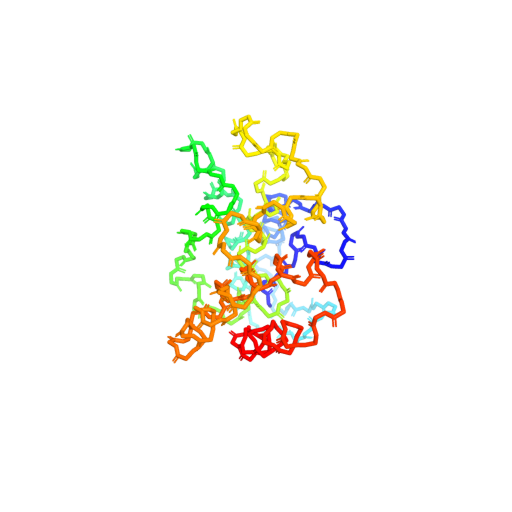N A 1 196 ? 0.491 -14.233 3.745 1.00 97.75 196 GLN A CA 1
ATOM 1571 C C . GLN A 1 196 ? 1.239 -13.156 2.942 1.00 97.75 196 GLN A C 1
ATOM 1573 O O . GLN A 1 196 ? 0.901 -12.938 1.774 1.00 97.75 196 GLN A O 1
ATOM 1578 N N . ALA A 1 197 ? 2.186 -12.454 3.572 1.00 93.12 197 ALA A N 1
ATOM 157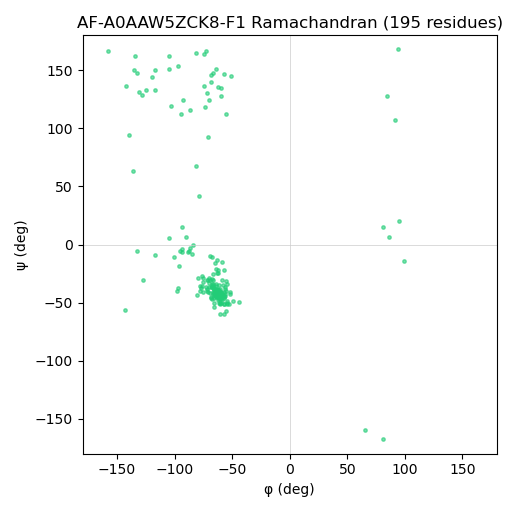9 C CA . ALA A 1 197 ? 2.880 -11.299 3.004 1.00 93.12 197 ALA A CA 1
ATOM 1580 C C . ALA A 1 197 ? 3.847 -11.653 1.860 1.00 93.12 197 ALA A C 1
ATOM 1582 O O . ALA A 1 197 ? 4.537 -12.696 1.928 1.00 93.12 197 ALA A O 1
#

InterPro domains:
  IPR029228 Alkyl sulfatase dimerisation domain [PF14863] (78-197)
  IPR036866 Ribonuclease Z/Hydroxyacylglutathione hydrolase-like [SSF56281] (2-197)
  IPR038536 Alkyl/aryl-sulfatase, dimerisation domain superfamily [G3DSA:1.25.40.880] (77-197)
  IPR052195 Bacterial Alkyl/Aryl-Sulfatase [PTHR43223] (1-197)

Solvent-accessible surface area (backbone atoms only — not comparable to full-atom values): 10810 Å² total; per-residue (Å²): 82,28,67,54,35,38,50,94,87,72,62,82,72,51,64,38,53,64,52,16,50,52,41,49,49,50,43,73,76,38,44,95,71,43,46,66,46,78,59,101,65,85,78,69,44,66,44,36,71,54,38,43,50,52,43,53,50,52,21,48,48,31,35,48,48,41,52,52,41,51,55,41,41,77,70,71,43,36,48,69,56,42,34,74,69,64,74,72,56,67,86,47,60,75,33,74,58,54,35,55,84,76,12,43,70,47,60,34,31,30,39,50,39,33,72,76,65,42,89,68,74,80,55,75,83,67,71,77,60,66,58,68,47,62,44,14,42,53,51,31,59,75,63,64,33,59,70,54,44,50,60,53,35,51,56,36,42,78,70,64,40,27,76,54,28,31,61,58,32,45,30,42,30,50,49,37,79,81,44,58,71,41,48,52,53,27,49,54,24,48,48,57,50,59,75,71,103